Protein AF-A0A815US16-F1 (afdb_monomer_lite)

Sequence (327 aa):
MSNKVPNLSLSNGLAFYEVPDCLKILTELEERLISPRIPFMVIRSLGSCKQFGLKGNLVNVPMNVDTNVSVLPRSFSDTHTIQLKLMRQMKNKNAFMYETIRPKVVHTTVKYLVEQELYKDEGIVISHDWLKEYSNERENFIIDDEDKKFDENENISKDFDDQDKWNECDDKLVNPSTTETLLNDEIGDQNDIGIKFAPGENNRPTSILMDLKVDELTFPKIYCGKQRKIKANVKLTYAKIAKNDPVTCVRYFEHRLKCLWEILSAPCGPFQGYELEDKYVRVEFQVRGSPHIHALLWLKNAPKYDKDKPESIERCTEFIDKLISVN

Structure (mmCIF, N/CA/C/O backbone):
data_AF-A0A815US16-F1
#
_entry.id   AF-A0A815US16-F1
#
loop_
_atom_site.group_PDB
_atom_site.id
_atom_site.type_symbol
_atom_site.label_atom_id
_atom_site.label_alt_id
_atom_site.label_comp_id
_atom_site.label_asym_id
_atom_site.label_entity_id
_atom_site.label_seq_id
_atom_site.pdbx_PDB_ins_code
_atom_site.Cartn_x
_atom_site.Cartn_y
_atom_site.Cartn_z
_atom_site.occupancy
_atom_site.B_iso_or_equiv
_atom_site.auth_seq_id
_atom_site.auth_comp_id
_atom_site.auth_asym_id
_atom_site.auth_atom_id
_atom_site.pdbx_PDB_model_num
ATOM 1 N N . MET A 1 1 ? 7.191 -34.644 27.577 1.00 42.47 1 MET A N 1
ATOM 2 C CA . MET A 1 1 ? 7.532 -33.543 26.647 1.00 42.47 1 MET A CA 1
ATOM 3 C C . MET A 1 1 ? 7.115 -32.241 27.310 1.00 42.47 1 MET A C 1
ATOM 5 O O . MET A 1 1 ? 5.969 -32.153 27.726 1.00 42.47 1 MET A O 1
ATOM 9 N N . SER A 1 2 ? 8.016 -31.277 27.530 1.00 47.97 2 SER A N 1
ATOM 10 C CA . SER A 1 2 ? 7.616 -30.013 28.168 1.00 47.97 2 SER A CA 1
ATOM 11 C C . SER A 1 2 ? 6.645 -29.260 27.254 1.00 47.97 2 SER A C 1
ATOM 13 O O . SER A 1 2 ? 6.988 -29.060 26.090 1.00 47.97 2 SER A O 1
ATOM 15 N N . ASN A 1 3 ? 5.499 -28.811 27.778 1.00 64.00 3 ASN A N 1
ATOM 16 C CA . ASN A 1 3 ? 4.511 -27.933 27.126 1.00 64.00 3 ASN A CA 1
ATOM 17 C C . ASN A 1 3 ? 5.082 -26.528 26.814 1.00 64.00 3 ASN A C 1
ATOM 19 O O . ASN A 1 3 ? 4.535 -25.504 27.219 1.00 64.00 3 ASN A O 1
ATOM 23 N N . LYS A 1 4 ? 6.224 -26.449 26.125 1.00 76.06 4 LYS A N 1
ATOM 24 C CA . LYS A 1 4 ? 6.810 -25.184 25.682 1.00 76.06 4 LYS A CA 1
ATOM 25 C C . LYS A 1 4 ? 6.164 -24.787 24.364 1.00 76.06 4 LYS A C 1
ATOM 27 O O . LYS A 1 4 ? 6.487 -25.328 23.312 1.00 76.06 4 LYS A O 1
ATOM 32 N N . VAL A 1 5 ? 5.251 -23.827 24.448 1.00 78.50 5 VAL A N 1
ATOM 33 C CA . VAL A 1 5 ? 4.660 -23.170 23.283 1.00 78.50 5 VAL A CA 1
ATOM 34 C C . VAL A 1 5 ? 5.764 -22.402 22.537 1.00 78.50 5 VAL A C 1
ATOM 36 O O . VAL A 1 5 ? 6.474 -21.613 23.168 1.00 78.50 5 VAL A O 1
ATOM 39 N N . PRO A 1 6 ? 5.938 -22.600 21.217 1.00 81.25 6 PRO A N 1
ATOM 40 C CA . PRO A 1 6 ? 6.904 -21.841 20.431 1.00 81.25 6 PRO A CA 1
ATOM 41 C C . PRO A 1 6 ? 6.630 -20.336 20.490 1.00 81.25 6 PRO A C 1
ATOM 43 O O . PRO A 1 6 ? 5.478 -19.911 20.483 1.00 81.25 6 PRO A O 1
ATOM 46 N N . ASN A 1 7 ? 7.682 -19.514 20.465 1.00 77.38 7 ASN A N 1
ATOM 47 C CA . ASN A 1 7 ? 7.547 -18.052 20.530 1.00 77.38 7 ASN A CA 1
ATOM 48 C C . ASN A 1 7 ? 6.683 -17.470 19.394 1.00 77.38 7 ASN A C 1
ATOM 50 O O . ASN A 1 7 ? 5.968 -16.501 19.623 1.00 77.38 7 ASN A O 1
ATOM 54 N N . LEU A 1 8 ? 6.715 -18.082 18.205 1.00 76.75 8 LEU A N 1
ATOM 55 C CA . LEU A 1 8 ? 5.935 -17.675 17.026 1.00 76.75 8 LEU A CA 1
ATOM 56 C C . LEU A 1 8 ? 4.534 -18.313 16.957 1.00 76.75 8 LEU A C 1
ATOM 58 O O . LEU A 1 8 ? 3.893 -18.281 15.917 1.00 76.75 8 LEU A O 1
ATOM 62 N N . SER A 1 9 ? 4.044 -18.924 18.037 1.00 80.50 9 SER A N 1
ATOM 63 C CA . SER A 1 9 ? 2.702 -19.513 18.042 1.00 80.50 9 SER A CA 1
ATOM 64 C C . SER A 1 9 ? 1.608 -18.443 17.938 1.00 80.50 9 SER A C 1
ATOM 66 O O . SER A 1 9 ? 1.679 -17.416 18.618 1.00 80.50 9 SER A O 1
ATOM 68 N N . LEU A 1 10 ? 0.536 -18.724 17.185 1.00 81.62 10 LEU A N 1
ATOM 69 C CA . LEU A 1 10 ? -0.673 -17.884 17.115 1.00 81.62 10 LEU A CA 1
ATOM 70 C C . LEU A 1 10 ? -1.246 -17.587 18.511 1.00 81.62 10 LEU A C 1
ATOM 72 O O . LEU A 1 10 ? -1.665 -16.466 18.798 1.00 81.62 10 LEU A O 1
ATOM 76 N N . SER A 1 11 ? -1.149 -18.562 19.424 1.00 81.31 11 SER A N 1
ATOM 77 C CA . SER A 1 11 ? -1.577 -18.451 20.825 1.00 81.31 11 SER A CA 1
ATOM 78 C C . SER A 1 11 ? -0.810 -17.405 21.646 1.00 81.31 11 SER A C 1
ATOM 80 O O . SER A 1 11 ? -1.162 -17.167 22.804 1.00 81.31 11 SER A O 1
ATOM 82 N N . ASN A 1 12 ? 0.262 -16.818 21.107 1.00 83.81 12 ASN A N 1
ATOM 83 C CA . ASN A 1 12 ? 1.045 -15.764 21.758 1.00 83.81 12 ASN A CA 1
ATOM 84 C C . ASN A 1 12 ? 0.594 -14.347 21.376 1.00 83.81 12 ASN A C 1
ATOM 86 O O . ASN A 1 12 ? 1.315 -13.396 21.671 1.00 83.81 12 ASN A O 1
ATOM 90 N N . GLY A 1 13 ? -0.584 -14.207 20.759 1.00 79.38 13 GLY A N 1
ATOM 91 C CA . GLY A 1 13 ? -1.121 -12.913 20.330 1.00 79.38 13 GLY A CA 1
ATOM 92 C C . GLY A 1 13 ? -0.686 -12.508 18.923 1.00 79.38 13 GLY A C 1
ATOM 93 O O . GLY A 1 13 ? -0.656 -11.322 18.613 1.00 79.38 13 GLY A O 1
ATOM 94 N N . LEU A 1 14 ? -0.318 -13.493 18.093 1.00 81.56 14 LEU A N 1
ATOM 95 C CA . LEU A 1 14 ? 0.033 -13.309 16.680 1.00 81.56 14 LEU A CA 1
ATOM 96 C C . LEU A 1 14 ? -1.127 -13.644 15.729 1.00 81.56 14 LEU A C 1
ATOM 98 O O . LEU A 1 14 ? -0.974 -13.503 14.520 1.00 81.56 14 LEU A O 1
ATOM 102 N N . ALA A 1 15 ? -2.260 -14.113 16.258 1.00 84.25 15 ALA A N 1
ATOM 103 C CA . ALA A 1 15 ? -3.470 -14.335 15.475 1.00 84.25 15 ALA A CA 1
ATOM 104 C C . ALA A 1 15 ? -4.095 -13.001 15.041 1.00 84.25 15 ALA A C 1
ATOM 106 O O . ALA A 1 15 ? -4.151 -12.056 15.830 1.00 84.25 15 ALA A O 1
ATOM 107 N N . PHE A 1 16 ? -4.579 -12.949 13.800 1.00 85.62 16 PHE A N 1
ATOM 108 C CA . PHE A 1 16 ? -5.369 -11.823 13.309 1.00 85.62 16 PHE A CA 1
ATOM 109 C C . PHE A 1 16 ? -6.748 -11.792 13.968 1.00 85.62 16 PHE A C 1
ATOM 111 O O . PHE A 1 16 ? -7.275 -12.822 14.394 1.00 85.62 16 PHE A O 1
ATOM 118 N N . TYR A 1 17 ? -7.323 -10.596 14.043 1.00 87.50 17 TYR A N 1
ATOM 119 C CA . TYR A 1 17 ? -8.681 -10.401 14.530 1.00 87.50 17 TYR A CA 1
ATOM 120 C C . TYR A 1 17 ? -9.702 -10.780 13.455 1.00 87.50 17 TYR A C 1
ATOM 122 O O . TYR A 1 17 ? -9.413 -10.732 12.260 1.00 87.50 17 TYR A O 1
ATOM 130 N N . GLU A 1 18 ? -10.916 -11.124 13.880 1.00 88.25 18 GLU A N 1
ATOM 131 C CA . GLU A 1 18 ? -12.031 -11.257 12.948 1.00 88.25 18 GLU A CA 1
ATOM 132 C C . GLU A 1 18 ? -12.370 -9.892 12.354 1.00 88.25 18 GLU A C 1
ATOM 134 O O . GLU A 1 18 ? -12.620 -8.930 13.085 1.00 88.25 18 GLU A O 1
ATOM 139 N N . VAL A 1 19 ? -12.347 -9.824 11.023 1.00 88.88 19 VAL A N 1
ATOM 140 C CA . VAL A 1 19 ? -12.599 -8.593 10.277 1.00 88.88 19 VAL A CA 1
ATOM 141 C C . VAL A 1 19 ? -14.112 -8.356 10.197 1.00 88.88 19 VAL A C 1
ATOM 143 O O . VAL A 1 19 ? -14.823 -9.214 9.664 1.00 88.88 19 VAL A O 1
ATOM 146 N N . PRO A 1 20 ? -14.622 -7.217 10.696 1.00 90.81 20 PRO A N 1
ATOM 147 C CA . PRO A 1 20 ? -16.013 -6.811 10.521 1.00 90.81 20 PRO A CA 1
ATOM 148 C C . PRO A 1 20 ? -16.382 -6.625 9.047 1.00 90.81 20 PRO A C 1
ATOM 150 O O . PRO A 1 20 ? -15.557 -6.199 8.237 1.00 90.81 20 PRO A O 1
ATOM 153 N N . ASP A 1 21 ? -17.645 -6.856 8.699 1.00 88.62 21 ASP A N 1
ATOM 154 C CA . ASP A 1 21 ? -18.097 -6.761 7.304 1.00 88.62 21 ASP A CA 1
ATOM 155 C C . ASP A 1 21 ? -18.002 -5.338 6.733 1.00 88.62 21 ASP A C 1
ATOM 157 O O . ASP A 1 21 ? -17.722 -5.175 5.545 1.00 88.62 21 ASP A O 1
ATOM 161 N N . CYS A 1 22 ? -18.112 -4.306 7.582 1.00 87.19 22 CYS A N 1
ATOM 162 C CA . CYS A 1 22 ? -17.903 -2.913 7.172 1.00 87.19 22 CYS A CA 1
ATOM 163 C C . CYS A 1 22 ? -16.485 -2.650 6.642 1.00 87.19 22 CYS A C 1
ATOM 165 O O . CYS A 1 22 ? -16.319 -1.833 5.745 1.00 87.19 22 CYS A O 1
ATOM 167 N N . LEU A 1 23 ? -15.471 -3.372 7.133 1.00 89.12 23 LEU A N 1
ATOM 168 C CA . LEU A 1 23 ? -14.090 -3.251 6.659 1.00 89.12 23 LEU A CA 1
ATOM 169 C C . LEU A 1 23 ? -13.830 -4.099 5.404 1.00 89.12 23 LEU A C 1
ATOM 171 O O . LEU A 1 23 ? -13.012 -3.717 4.567 1.00 89.12 23 LEU A O 1
ATOM 175 N N . LYS A 1 24 ? -14.529 -5.230 5.239 1.00 88.31 24 LYS A N 1
ATOM 176 C CA . LYS A 1 24 ? -14.340 -6.140 4.093 1.00 88.31 24 LYS A CA 1
ATOM 177 C C . LYS A 1 24 ? -14.776 -5.529 2.762 1.00 88.31 24 LYS A C 1
ATOM 179 O O . LYS A 1 24 ? -14.146 -5.801 1.748 1.00 88.31 24 LYS A O 1
ATOM 184 N N . ILE A 1 25 ? -15.842 -4.728 2.772 1.00 89.81 25 ILE A N 1
ATOM 185 C CA . ILE A 1 25 ? -16.458 -4.162 1.560 1.00 89.81 25 ILE A CA 1
ATOM 186 C C . ILE A 1 25 ? -15.712 -2.943 0.993 1.00 89.81 25 ILE A C 1
ATOM 188 O O . ILE A 1 25 ? -16.027 -2.489 -0.108 1.00 89.81 25 ILE A O 1
ATOM 192 N N . LEU A 1 26 ? -14.757 -2.388 1.745 1.00 89.00 26 LEU A N 1
ATOM 193 C CA . LEU A 1 26 ? -14.046 -1.177 1.348 1.00 89.00 26 LEU A CA 1
ATOM 194 C C . LEU A 1 26 ? -13.181 -1.414 0.109 1.00 89.00 26 LEU A C 1
ATOM 196 O O . LEU A 1 26 ? -12.479 -2.426 0.018 1.00 89.00 26 LEU A O 1
ATOM 200 N N . THR A 1 27 ? -13.133 -0.431 -0.782 1.00 89.31 27 THR A N 1
ATOM 201 C CA . THR A 1 27 ? -12.159 -0.408 -1.880 1.00 89.31 27 THR A CA 1
ATOM 202 C C . THR A 1 27 ? -10.738 -0.102 -1.385 1.00 89.31 27 THR A C 1
ATOM 204 O O . THR A 1 27 ? -10.501 0.052 -0.178 1.00 89.31 27 THR A O 1
ATOM 207 N N . GLU A 1 28 ? -9.751 -0.080 -2.286 1.00 85.19 28 GLU A N 1
ATOM 208 C CA . GLU A 1 28 ? -8.376 0.300 -1.933 1.00 85.19 28 GLU A CA 1
ATOM 209 C C . GLU A 1 28 ? -8.295 1.776 -1.528 1.00 85.19 28 GLU A C 1
ATOM 211 O O . GLU A 1 28 ? -7.685 2.088 -0.501 1.00 85.19 28 GLU A O 1
ATOM 216 N N . LEU A 1 29 ? -8.943 2.681 -2.277 1.00 86.12 29 LEU A N 1
ATOM 217 C CA . LEU A 1 29 ? -8.933 4.105 -1.949 1.00 86.12 29 LEU A CA 1
ATOM 218 C C . LEU A 1 29 ? -9.745 4.406 -0.681 1.00 86.12 29 LEU A C 1
ATOM 220 O O . LEU A 1 29 ? -9.298 5.192 0.154 1.00 86.12 29 LEU A O 1
ATOM 224 N N . GLU A 1 30 ? -10.884 3.735 -0.480 1.00 89.56 30 GLU A N 1
ATOM 225 C CA . GLU A 1 30 ? -11.685 3.858 0.747 1.00 89.56 30 GLU A CA 1
ATOM 226 C C . GLU A 1 30 ? -10.891 3.411 1.991 1.00 89.56 30 GLU A C 1
ATOM 228 O O . GLU A 1 30 ? -10.882 4.108 3.006 1.00 89.56 30 GLU A O 1
ATOM 233 N N . GLU A 1 31 ? -10.156 2.293 1.909 1.00 90.38 31 GLU A N 1
ATOM 234 C CA . GLU A 1 31 ? -9.235 1.853 2.970 1.00 90.38 31 GLU A CA 1
ATOM 235 C C . GLU A 1 31 ? -8.117 2.880 3.205 1.00 90.38 31 GLU A C 1
ATOM 237 O O . GLU A 1 31 ? -7.727 3.147 4.345 1.00 90.38 31 GLU A O 1
ATOM 242 N N . ARG A 1 32 ? -7.608 3.494 2.135 1.00 87.62 32 ARG A N 1
ATOM 243 C CA . ARG A 1 32 ? -6.532 4.485 2.204 1.00 87.62 32 ARG A CA 1
ATOM 244 C C . ARG A 1 32 ? -6.951 5.761 2.936 1.00 87.62 32 ARG A C 1
ATOM 246 O O . ARG A 1 32 ? -6.139 6.304 3.683 1.00 87.62 32 ARG A O 1
ATOM 253 N N . LEU A 1 33 ? -8.193 6.211 2.758 1.00 86.31 33 LEU A N 1
ATOM 254 C CA . LEU A 1 33 ? -8.740 7.409 3.411 1.00 86.31 33 LEU A CA 1
ATOM 255 C C . LEU A 1 33 ? -8.855 7.258 4.929 1.00 86.31 33 LEU A C 1
ATOM 257 O O . LEU A 1 33 ? -8.668 8.227 5.661 1.00 86.31 33 LEU A O 1
ATOM 261 N N . ILE A 1 34 ? -9.134 6.047 5.405 1.00 89.25 34 ILE A N 1
ATOM 262 C CA . ILE A 1 34 ? -9.340 5.761 6.831 1.00 89.25 34 ILE A CA 1
ATOM 263 C C . ILE A 1 34 ? -8.070 5.281 7.545 1.00 89.25 34 ILE A C 1
ATOM 265 O O . ILE A 1 34 ? -8.107 5.011 8.747 1.00 89.25 34 ILE A O 1
ATOM 269 N N . SER A 1 35 ? -6.964 5.128 6.813 1.00 90.31 35 SER A N 1
ATOM 270 C CA . SER A 1 35 ? -5.686 4.631 7.329 1.00 90.31 35 SER A CA 1
ATOM 271 C C . SER A 1 35 ? -4.830 5.781 7.873 1.00 90.31 35 SER A C 1
ATOM 273 O O . SER A 1 35 ? -4.414 6.630 7.088 1.00 90.31 35 SER A O 1
ATOM 275 N N . PRO A 1 36 ? -4.472 5.809 9.171 1.00 88.56 36 PRO A N 1
ATOM 276 C CA . PRO A 1 36 ? -3.637 6.876 9.739 1.00 88.56 36 PRO A CA 1
ATOM 277 C C . PRO A 1 36 ? -2.185 6.910 9.240 1.00 88.56 36 PRO A C 1
ATOM 279 O O . PRO A 1 36 ? -1.459 7.864 9.527 1.00 88.56 36 PRO A O 1
ATOM 282 N N . ARG A 1 37 ? -1.714 5.866 8.547 1.00 87.88 37 ARG A N 1
ATOM 283 C CA . ARG A 1 37 ? -0.340 5.772 8.026 1.00 87.88 37 ARG A CA 1
ATOM 284 C C . ARG A 1 37 ? -0.328 5.420 6.537 1.00 87.88 37 ARG A C 1
ATOM 286 O O . ARG A 1 37 ? -1.044 4.513 6.099 1.00 87.88 37 ARG A O 1
ATOM 293 N N . ILE A 1 38 ? 0.489 6.127 5.747 1.00 84.06 38 ILE A N 1
ATOM 294 C CA . ILE A 1 38 ? 0.784 5.813 4.333 1.00 84.06 38 ILE A CA 1
ATOM 295 C C . ILE A 1 38 ? 2.161 5.201 4.210 1.00 84.06 38 ILE A C 1
ATOM 297 O O . ILE A 1 38 ? 3.134 5.933 4.406 1.00 84.06 38 ILE A O 1
ATOM 301 N N . PRO A 1 39 ? 2.280 3.930 3.793 1.00 78.31 39 PRO A N 1
ATOM 302 C CA . PRO A 1 39 ? 3.572 3.396 3.447 1.00 78.31 39 PRO A CA 1
ATOM 303 C C . PRO A 1 39 ? 3.977 4.070 2.147 1.00 78.31 39 PRO A C 1
ATOM 305 O O . PRO A 1 39 ? 3.284 4.004 1.133 1.00 78.31 39 PRO A O 1
ATOM 308 N N . PHE A 1 40 ? 5.088 4.781 2.213 1.00 73.81 40 PHE A N 1
ATOM 309 C CA . PHE A 1 40 ? 5.601 5.566 1.120 1.00 73.81 40 PHE A CA 1
ATOM 310 C C . PHE A 1 40 ? 6.983 5.068 0.733 1.00 73.81 40 PHE A C 1
ATOM 312 O O . PHE A 1 40 ? 7.896 4.931 1.554 1.00 73.81 40 PHE A O 1
ATOM 319 N N . MET A 1 41 ? 7.129 4.809 -0.559 1.00 68.62 41 MET A N 1
ATOM 320 C CA . MET A 1 41 ? 8.388 4.440 -1.171 1.00 68.62 41 MET A CA 1
ATOM 321 C C . MET A 1 41 ? 8.719 5.450 -2.258 1.00 68.62 41 MET A C 1
ATOM 323 O O . MET A 1 41 ? 7.934 5.662 -3.179 1.00 68.62 41 MET A O 1
ATOM 327 N N . VAL A 1 42 ? 9.894 6.066 -2.144 1.00 62.50 42 VAL A N 1
ATOM 328 C CA . VAL A 1 42 ? 10.441 6.918 -3.200 1.00 62.50 42 VAL A CA 1
ATOM 329 C C . VAL A 1 42 ? 11.544 6.164 -3.895 1.00 62.50 42 VAL A C 1
ATOM 331 O O . VAL A 1 42 ? 12.443 5.622 -3.252 1.00 62.50 42 VAL A O 1
ATOM 334 N N . ILE A 1 43 ? 11.497 6.200 -5.216 1.00 59.09 43 ILE A N 1
ATOM 335 C CA . ILE A 1 43 ? 12.578 5.725 -6.059 1.00 59.09 43 ILE A CA 1
ATOM 336 C C . ILE A 1 43 ? 13.141 6.944 -6.777 1.00 59.09 43 ILE A C 1
ATOM 338 O O . ILE A 1 43 ? 12.387 7.804 -7.228 1.00 59.09 43 ILE A O 1
ATOM 342 N N . ARG A 1 44 ? 14.468 7.081 -6.794 1.00 57.06 44 ARG A N 1
ATOM 343 C CA . ARG A 1 44 ? 15.144 8.220 -7.421 1.00 57.06 44 ARG A CA 1
ATOM 344 C C . ARG A 1 44 ? 16.161 7.710 -8.427 1.00 57.06 44 ARG A C 1
ATOM 346 O O . ARG A 1 44 ? 16.795 6.679 -8.206 1.00 57.06 44 ARG A O 1
ATOM 353 N N . SER A 1 45 ? 16.341 8.462 -9.507 1.00 54.78 45 SER A N 1
ATOM 354 C CA . SER A 1 45 ? 17.512 8.280 -10.359 1.00 54.78 45 SER A CA 1
ATOM 355 C C . SER A 1 45 ? 18.774 8.544 -9.532 1.00 54.78 45 SER A C 1
ATOM 357 O O . SER A 1 45 ? 18.817 9.499 -8.748 1.00 54.78 45 SER A O 1
ATOM 359 N N . LEU A 1 46 ? 19.793 7.695 -9.673 1.00 59.25 46 LEU A N 1
ATOM 360 C CA . LEU A 1 46 ? 21.077 7.875 -8.991 1.00 59.25 46 LEU A CA 1
ATOM 361 C C . LEU A 1 46 ? 21.982 8.931 -9.655 1.00 59.25 46 LEU A C 1
ATOM 363 O O . LEU A 1 46 ? 23.102 9.131 -9.193 1.00 59.25 46 LEU A O 1
ATOM 367 N N . GLY A 1 47 ? 21.502 9.655 -10.671 1.00 57.34 47 GLY A N 1
ATOM 368 C CA . GLY A 1 47 ? 22.239 10.720 -11.357 1.00 57.34 47 GLY A CA 1
ATOM 369 C C . GLY A 1 47 ? 22.106 10.619 -12.875 1.00 57.34 47 GLY A C 1
ATOM 370 O O . GLY A 1 47 ? 21.220 9.928 -13.378 1.00 57.34 47 GLY A O 1
ATOM 371 N N . SER A 1 48 ? 22.974 11.319 -13.611 1.00 49.88 48 SER A N 1
ATOM 372 C CA . SER A 1 48 ? 22.940 11.356 -15.077 1.00 49.88 48 SER A CA 1
ATOM 373 C C . SER A 1 48 ? 23.164 9.960 -15.676 1.00 49.88 48 SER A C 1
ATOM 375 O O . SER A 1 48 ? 24.284 9.457 -15.743 1.00 49.88 48 SER A O 1
ATOM 377 N N . CYS A 1 49 ? 22.057 9.355 -16.111 1.00 51.34 49 CYS A N 1
ATOM 378 C CA . CYS A 1 49 ? 21.953 8.174 -16.971 1.00 51.34 49 CYS A CA 1
ATOM 379 C C . CYS A 1 49 ? 22.407 6.806 -16.440 1.00 51.34 49 CYS A C 1
ATOM 381 O O . CYS A 1 49 ? 22.759 5.962 -17.262 1.00 51.34 49 CYS A O 1
ATOM 383 N N . LYS A 1 50 ? 22.376 6.505 -15.132 1.00 53.50 50 LYS A N 1
ATOM 384 C CA . LYS A 1 50 ? 22.680 5.129 -14.674 1.00 53.50 50 LYS A CA 1
ATOM 385 C C . LYS A 1 50 ? 21.795 4.680 -13.517 1.00 53.50 50 LYS A C 1
ATOM 387 O O . LYS A 1 50 ? 21.952 5.159 -12.403 1.00 53.50 50 LYS A O 1
ATOM 392 N N . GLN A 1 51 ? 20.893 3.752 -13.858 1.00 51.84 51 GLN A N 1
ATOM 393 C CA . GLN A 1 51 ? 20.004 2.930 -13.025 1.00 51.84 51 GLN A CA 1
ATOM 394 C C . GLN A 1 51 ? 19.192 3.659 -11.932 1.00 51.84 51 GLN A C 1
ATOM 396 O O . GLN A 1 51 ? 19.695 4.401 -11.090 1.00 51.84 51 GLN A O 1
ATOM 401 N N . PHE A 1 52 ? 17.888 3.380 -11.889 1.00 50.66 52 PHE A N 1
ATOM 402 C CA . PHE A 1 52 ? 17.064 3.774 -10.750 1.00 50.66 52 PHE A CA 1
ATOM 403 C C . PHE A 1 52 ? 17.507 3.001 -9.514 1.00 50.66 52 PHE A C 1
ATOM 405 O O . PHE A 1 52 ? 17.433 1.774 -9.469 1.00 50.66 52 PHE A O 1
ATOM 412 N N . GLY A 1 53 ? 17.963 3.731 -8.502 1.00 46.50 53 GLY A N 1
ATOM 413 C CA . GLY A 1 53 ? 18.295 3.169 -7.205 1.00 46.50 53 GLY A CA 1
ATOM 414 C C . GLY A 1 53 ? 17.158 3.395 -6.221 1.00 46.50 53 GLY A C 1
ATOM 415 O O . GLY A 1 53 ? 16.595 4.489 -6.123 1.00 46.50 53 GLY A O 1
ATOM 416 N N . LEU A 1 54 ? 16.864 2.387 -5.405 1.00 52.09 54 LEU A N 1
ATOM 417 C CA . LEU A 1 54 ? 16.121 2.602 -4.166 1.00 52.09 54 LEU A CA 1
ATOM 418 C C . LEU A 1 54 ? 17.034 3.342 -3.178 1.00 52.09 54 LEU A C 1
ATOM 420 O O . LEU A 1 54 ? 17.755 2.723 -2.398 1.00 52.09 54 LEU A O 1
ATOM 424 N N . LYS A 1 55 ? 17.041 4.678 -3.231 1.00 43.78 55 LYS A N 1
ATOM 425 C CA . LYS A 1 55 ? 17.751 5.521 -2.261 1.00 43.78 55 LYS A CA 1
ATOM 426 C C . LYS A 1 55 ? 16.767 6.063 -1.231 1.00 43.78 55 LYS A C 1
ATOM 428 O O . LYS A 1 55 ? 16.068 7.042 -1.479 1.00 43.78 55 LYS A O 1
ATOM 433 N N . GLY A 1 56 ? 16.758 5.436 -0.061 1.00 48.28 56 GLY A N 1
ATOM 434 C CA 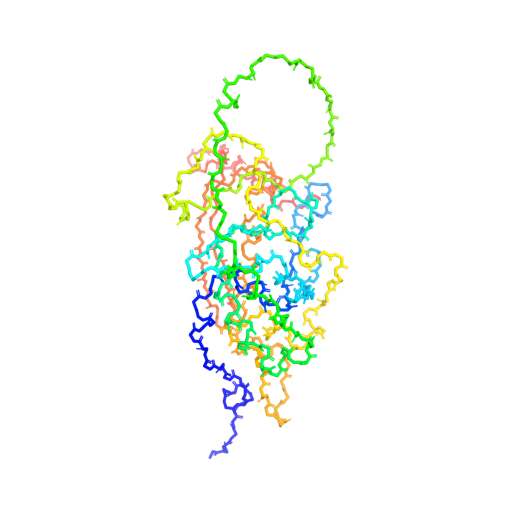. GLY A 1 56 ? 15.920 5.820 1.070 1.00 48.28 56 GLY A CA 1
ATOM 435 C C . GLY A 1 56 ? 15.308 4.604 1.753 1.00 48.28 56 GLY A C 1
ATOM 436 O O . GLY A 1 56 ? 15.172 3.537 1.157 1.00 48.28 56 GLY A O 1
ATOM 437 N N . ASN A 1 57 ? 14.947 4.763 3.022 1.00 57.25 57 ASN A N 1
ATOM 438 C CA . ASN A 1 57 ? 14.201 3.734 3.735 1.00 57.25 57 ASN A CA 1
ATOM 439 C C . ASN A 1 57 ? 12.751 3.714 3.232 1.00 57.25 57 ASN A C 1
ATOM 441 O O . ASN A 1 57 ? 12.223 4.742 2.810 1.00 57.25 57 ASN A O 1
ATOM 445 N N . LEU A 1 58 ? 12.093 2.554 3.311 1.00 66.56 58 LEU A N 1
ATOM 446 C CA . LEU A 1 58 ? 10.633 2.521 3.299 1.00 66.56 58 LEU A CA 1
ATOM 447 C C . LEU A 1 58 ? 10.170 3.317 4.527 1.00 66.56 58 LEU A C 1
ATOM 449 O O . LEU A 1 58 ? 10.608 3.042 5.649 1.00 66.56 58 LEU A O 1
ATOM 453 N N . VAL A 1 59 ? 9.362 4.342 4.292 1.00 72.62 59 VAL A N 1
ATOM 454 C CA . VAL A 1 59 ? 8.922 5.288 5.316 1.00 72.62 59 VAL A CA 1
ATOM 455 C C . VAL A 1 59 ? 7.409 5.298 5.384 1.00 72.62 59 VAL A C 1
ATOM 457 O O . VAL A 1 59 ? 6.739 5.004 4.403 1.00 72.62 59 VAL A O 1
ATOM 460 N N . ASN A 1 60 ? 6.865 5.646 6.537 1.00 78.25 60 ASN A N 1
ATOM 461 C CA . ASN A 1 60 ? 5.449 5.880 6.718 1.00 78.25 60 ASN A CA 1
ATOM 462 C C . ASN A 1 60 ? 5.179 7.370 6.894 1.00 78.25 60 ASN A C 1
ATOM 464 O O . ASN A 1 60 ? 5.851 8.049 7.669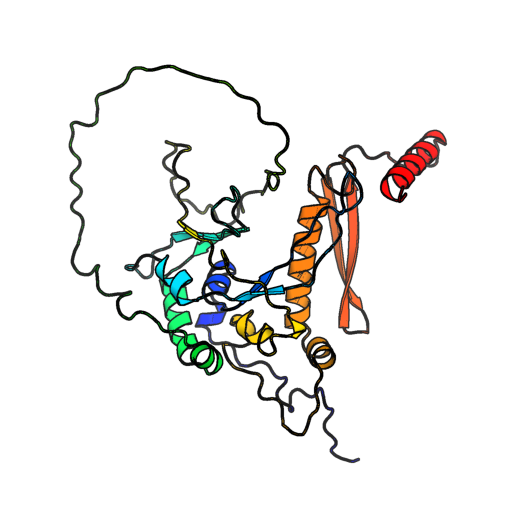 1.00 78.25 60 ASN A O 1
ATOM 468 N N . VAL A 1 61 ? 4.204 7.882 6.153 1.00 79.06 61 VAL A N 1
ATOM 469 C CA . VAL A 1 61 ? 3.739 9.262 6.274 1.00 79.06 61 VAL A CA 1
ATOM 470 C C . VAL A 1 61 ? 2.504 9.249 7.171 1.00 79.06 61 VAL A C 1
ATOM 472 O O . VAL A 1 61 ? 1.516 8.600 6.808 1.00 79.06 61 VAL A O 1
ATOM 475 N N . PRO A 1 62 ? 2.544 9.896 8.348 1.00 79.19 62 PRO A N 1
ATOM 476 C CA . PRO A 1 62 ? 1.356 10.034 9.173 1.00 79.19 62 PRO A CA 1
ATOM 477 C C . PRO A 1 62 ? 0.314 10.877 8.438 1.00 79.19 62 PRO A C 1
ATOM 479 O O . PRO A 1 62 ? 0.654 11.849 7.763 1.00 79.19 62 PRO A O 1
ATOM 482 N N . MET A 1 63 ? -0.948 10.483 8.549 1.00 80.06 63 MET A N 1
ATOM 483 C CA . MET A 1 63 ? -2.098 11.213 8.026 1.00 80.06 63 MET A CA 1
ATOM 484 C C . MET A 1 63 ? -3.008 11.599 9.178 1.00 80.06 63 MET A C 1
ATOM 486 O O . MET A 1 63 ? -3.209 10.812 10.103 1.00 80.06 63 MET A O 1
ATOM 490 N N . ASN A 1 64 ? -3.630 12.767 9.061 1.00 77.25 64 ASN A N 1
ATOM 491 C CA . ASN A 1 64 ? -4.771 13.099 9.892 1.00 77.25 64 ASN A CA 1
ATOM 492 C C . ASN A 1 64 ? -6.048 12.605 9.199 1.00 77.25 64 ASN A C 1
ATOM 494 O O . ASN A 1 64 ? -6.462 13.165 8.187 1.00 77.25 64 ASN A O 1
ATOM 498 N N . VAL A 1 65 ? -6.665 11.553 9.744 1.00 78.00 65 VAL A N 1
ATOM 499 C CA . VAL A 1 65 ? -7.897 10.974 9.184 1.00 78.00 65 VAL A CA 1
ATOM 500 C C . VAL A 1 65 ? -9.033 12.000 9.139 1.00 78.00 65 VAL A C 1
ATOM 502 O O . VAL A 1 65 ? -9.796 11.990 8.178 1.00 78.00 65 VAL A O 1
ATOM 505 N N . ASP A 1 66 ? -9.107 12.926 10.099 1.00 72.25 66 ASP A N 1
ATOM 506 C CA . ASP A 1 66 ? -10.132 13.979 10.119 1.00 72.25 66 ASP A CA 1
ATOM 507 C C . ASP A 1 66 ? -10.013 14.911 8.901 1.00 72.25 66 ASP A C 1
ATOM 509 O O . ASP A 1 66 ? -11.003 15.201 8.233 1.00 72.25 66 ASP A O 1
ATOM 513 N N . THR A 1 67 ? -8.786 15.276 8.513 1.00 68.75 67 THR A N 1
ATOM 514 C CA . THR A 1 67 ? -8.534 16.072 7.299 1.00 68.75 67 THR A CA 1
ATOM 515 C C . THR A 1 67 ? -8.903 15.319 6.019 1.00 68.75 67 THR A C 1
ATOM 517 O O . THR A 1 67 ? -9.329 15.934 5.050 1.00 68.75 67 THR A O 1
ATOM 520 N N . ASN A 1 68 ? -8.772 13.990 5.989 1.00 74.00 68 ASN A N 1
ATOM 521 C CA . ASN A 1 68 ? -9.174 13.189 4.824 1.00 74.00 68 ASN A CA 1
ATOM 522 C C . ASN A 1 68 ? -10.697 13.145 4.668 1.00 74.00 68 ASN A C 1
ATOM 524 O O . ASN A 1 68 ? -11.234 13.140 3.565 1.00 74.00 68 ASN A O 1
ATOM 528 N N . VAL A 1 69 ? -11.374 13.064 5.807 1.00 66.62 69 VAL A N 1
ATOM 529 C CA . VAL A 1 69 ? -12.823 12.951 5.950 1.00 66.62 69 VAL A CA 1
ATOM 530 C C . VAL A 1 69 ? -13.487 14.301 5.656 1.00 66.62 69 VAL A C 1
ATOM 532 O O . VAL A 1 69 ? -14.519 14.339 4.995 1.00 66.62 69 VAL A O 1
ATOM 535 N N . SER A 1 70 ? -12.876 15.428 6.027 1.00 65.25 70 SER A N 1
ATOM 536 C CA . SER A 1 70 ? -13.431 16.759 5.738 1.00 65.25 70 SER A CA 1
ATOM 537 C C . SER A 1 70 ? -13.493 17.117 4.247 1.00 65.25 70 SER A C 1
ATOM 539 O O . SER A 1 70 ? -14.254 18.004 3.870 1.00 65.25 70 SER A O 1
ATOM 541 N N . VAL A 1 71 ? -12.741 16.412 3.394 1.00 69.81 71 VAL A N 1
ATOM 542 C CA . VAL A 1 71 ? -12.789 16.555 1.928 1.00 69.81 71 VAL A CA 1
ATOM 543 C C . VAL A 1 71 ? -14.063 15.951 1.334 1.00 69.81 71 VAL A C 1
ATOM 545 O O . VAL A 1 71 ? -14.476 16.332 0.239 1.00 69.81 71 VAL A O 1
ATOM 548 N N . LEU A 1 72 ? -14.694 15.001 2.029 1.00 73.31 72 LEU A N 1
ATOM 549 C CA . LEU A 1 72 ? -15.918 14.382 1.534 1.00 73.31 72 LEU A CA 1
ATOM 550 C C . LEU A 1 72 ? -17.104 15.343 1.715 1.00 73.31 72 LEU A C 1
ATOM 552 O O . LEU A 1 72 ? -17.170 16.038 2.735 1.00 73.31 72 LEU A O 1
ATOM 556 N N . PRO A 1 73 ? -18.072 15.353 0.778 1.00 66.62 73 PRO A N 1
ATOM 557 C CA . PRO A 1 73 ? -19.298 16.125 0.934 1.00 66.62 73 PRO A CA 1
ATOM 558 C C . PRO A 1 73 ? -19.963 15.846 2.285 1.00 66.62 73 PRO A C 1
ATOM 560 O O . PRO A 1 73 ? -20.060 14.697 2.713 1.00 66.62 73 PRO A O 1
ATOM 563 N N . ARG A 1 74 ? -20.443 16.896 2.961 1.00 66.44 74 ARG A N 1
ATOM 564 C CA . ARG A 1 74 ? -21.124 16.777 4.267 1.00 66.44 74 ARG A CA 1
ATOM 565 C C . ARG A 1 74 ? -22.542 16.203 4.157 1.00 66.44 74 ARG A C 1
ATOM 567 O O . ARG A 1 74 ? -23.206 16.003 5.169 1.00 66.44 74 ARG A O 1
ATOM 574 N N . SER A 1 75 ? -23.018 15.969 2.938 1.00 66.12 75 SER A N 1
ATOM 575 C CA . SER A 1 75 ? -24.308 15.371 2.630 1.00 66.12 75 SER A CA 1
ATOM 576 C C . SER A 1 75 ? -24.138 14.296 1.561 1.00 66.12 75 SER A C 1
ATOM 578 O O . SER A 1 75 ? -23.536 14.520 0.516 1.00 66.12 75 SER A O 1
ATOM 580 N N . PHE A 1 76 ? -24.652 13.097 1.827 1.00 67.00 76 PHE A N 1
ATOM 581 C CA . PHE A 1 76 ? -24.641 11.996 0.866 1.00 67.00 76 PHE A CA 1
ATOM 582 C C . PHE A 1 76 ? -25.779 11.019 1.163 1.00 67.00 76 PHE A C 1
ATOM 584 O O . PHE A 1 76 ? -26.059 10.699 2.321 1.00 67.00 76 PHE A O 1
ATOM 591 N N . SER A 1 77 ? -26.438 10.539 0.108 1.00 65.88 77 SER A N 1
ATOM 592 C CA . SER A 1 77 ? -27.385 9.425 0.183 1.00 65.88 77 SER A CA 1
ATOM 593 C C . SER A 1 77 ? -26.646 8.085 0.128 1.00 65.88 77 SER A C 1
ATOM 595 O O . SER A 1 77 ? -25.469 8.020 -0.232 1.00 65.88 77 SER A O 1
ATOM 597 N N . ASP A 1 78 ? -27.337 6.989 0.449 1.00 65.12 78 ASP A N 1
ATOM 598 C CA . ASP A 1 78 ? -26.754 5.641 0.378 1.00 65.12 78 ASP A CA 1
ATOM 599 C C . ASP A 1 78 ? -26.343 5.238 -1.059 1.00 65.12 78 ASP A C 1
ATOM 601 O O . ASP A 1 78 ? -25.548 4.317 -1.231 1.00 65.12 78 ASP A O 1
ATOM 605 N N . THR A 1 79 ? -26.832 5.950 -2.083 1.00 69.56 79 THR A N 1
ATOM 606 C CA . THR A 1 79 ? -26.482 5.756 -3.502 1.00 69.56 79 THR A CA 1
ATOM 607 C C . THR A 1 79 ? -25.447 6.756 -4.021 1.00 69.56 79 THR A C 1
ATOM 609 O O . THR A 1 79 ? -25.065 6.679 -5.185 1.00 69.56 79 THR A O 1
ATOM 612 N N . HIS A 1 80 ? -25.013 7.719 -3.205 1.00 74.81 80 HIS A N 1
ATOM 613 C CA . HIS A 1 80 ? -24.110 8.773 -3.649 1.00 74.81 80 HIS A CA 1
ATOM 614 C C . HIS A 1 80 ? -22.669 8.259 -3.730 1.00 74.81 80 HIS A C 1
ATOM 616 O O . HIS A 1 80 ? -22.125 7.711 -2.766 1.00 74.81 80 HIS A O 1
ATOM 622 N N . THR A 1 81 ? -22.040 8.470 -4.880 1.00 81.44 81 THR A N 1
ATOM 623 C CA . THR A 1 81 ? -20.646 8.113 -5.147 1.00 81.44 81 THR A CA 1
ATOM 624 C C . THR A 1 81 ? -19.893 9.326 -5.654 1.00 81.44 81 THR A C 1
ATOM 626 O O . THR A 1 81 ? -20.447 10.105 -6.426 1.00 81.44 81 THR A O 1
ATOM 629 N N . ILE A 1 82 ? -18.627 9.461 -5.269 1.00 80.69 82 ILE A N 1
ATOM 630 C CA . ILE A 1 82 ? -17.787 10.583 -5.696 1.00 80.69 82 ILE A CA 1
ATOM 631 C C . ILE A 1 82 ? -16.488 10.083 -6.315 1.00 80.69 82 ILE A C 1
ATOM 633 O O . ILE A 1 82 ? -15.943 9.065 -5.891 1.00 80.69 82 ILE A O 1
ATOM 637 N N . GLN A 1 83 ? -15.966 10.823 -7.288 1.00 84.25 83 GLN A N 1
ATOM 638 C CA . GLN A 1 83 ? -14.647 10.568 -7.857 1.00 84.25 83 GLN A CA 1
ATOM 639 C C . GLN A 1 83 ? -13.581 11.268 -7.010 1.00 84.25 83 GLN A C 1
ATOM 641 O O . GLN A 1 83 ? -13.639 12.484 -6.811 1.00 84.25 83 GLN A O 1
ATOM 646 N N . LEU A 1 84 ? -12.596 10.513 -6.516 1.00 82.56 84 LEU A N 1
ATOM 647 C CA . LEU A 1 84 ? -11.498 11.050 -5.712 1.00 82.56 84 LEU A CA 1
ATOM 648 C C . LEU A 1 84 ? -10.141 10.801 -6.352 1.00 82.56 84 LEU A C 1
ATOM 650 O O . LEU A 1 84 ? -9.815 9.685 -6.759 1.00 82.56 84 LEU A O 1
ATOM 654 N N . LYS A 1 85 ? -9.313 11.848 -6.356 1.00 85.81 85 LYS A N 1
ATOM 655 C CA . LYS A 1 85 ? -7.919 11.827 -6.803 1.00 85.81 85 LYS A CA 1
ATOM 656 C C . LYS A 1 85 ? -7.002 11.998 -5.596 1.00 85.81 85 LYS A C 1
ATOM 658 O O . LYS A 1 85 ? -6.832 13.101 -5.076 1.00 85.81 85 LYS A O 1
ATOM 663 N N . LEU A 1 86 ? -6.388 10.901 -5.156 1.00 84.31 86 LEU A N 1
ATOM 664 C CA . LEU A 1 86 ? -5.362 10.940 -4.119 1.00 84.31 86 LEU A CA 1
ATOM 665 C C . LEU A 1 86 ? -4.048 11.411 -4.736 1.00 84.31 86 LEU A C 1
ATOM 667 O O . LEU A 1 86 ? -3.439 10.716 -5.551 1.00 84.31 86 LEU A O 1
ATOM 671 N N . MET A 1 87 ? -3.599 12.583 -4.314 1.00 84.19 87 MET A N 1
ATOM 672 C CA . MET A 1 87 ? -2.376 13.228 -4.771 1.00 84.19 87 MET A CA 1
ATOM 673 C C . MET A 1 87 ? -1.256 13.013 -3.746 1.00 84.19 87 MET A C 1
ATOM 675 O O . MET A 1 87 ? -1.492 12.960 -2.540 1.00 84.19 87 MET A O 1
ATOM 679 N N . ARG A 1 88 ? -0.005 12.907 -4.210 1.00 78.38 88 ARG A N 1
ATOM 680 C CA . ARG A 1 88 ? 1.170 12.924 -3.311 1.00 78.38 88 ARG A CA 1
ATOM 681 C C . ARG A 1 88 ? 1.465 14.335 -2.803 1.00 78.38 88 ARG A C 1
ATOM 683 O O . ARG A 1 88 ? 1.815 14.514 -1.643 1.00 78.38 88 ARG A O 1
ATOM 690 N N . GLN A 1 89 ? 1.353 15.306 -3.700 1.00 79.81 89 GLN A N 1
ATOM 691 C CA . GLN A 1 89 ? 1.432 16.745 -3.458 1.00 79.81 89 GLN A CA 1
ATOM 692 C C . GLN A 1 89 ? 0.430 17.401 -4.404 1.00 79.81 89 GLN A C 1
ATOM 694 O O . GLN A 1 89 ? 0.228 16.891 -5.510 1.00 79.81 89 GLN A O 1
ATOM 699 N N . MET A 1 90 ? -0.169 18.524 -4.015 1.00 81.69 90 MET A N 1
ATOM 700 C CA . MET A 1 90 ? -1.195 19.178 -4.843 1.00 81.69 90 MET A CA 1
ATOM 701 C C . MET A 1 90 ? -0.641 19.705 -6.173 1.00 81.69 90 MET A C 1
ATOM 703 O O . MET A 1 90 ? -1.374 19.827 -7.149 1.00 81.69 90 MET A O 1
ATOM 707 N N . LYS A 1 91 ? 0.671 19.959 -6.235 1.00 82.44 91 LYS A N 1
ATOM 708 C CA . LYS A 1 91 ? 1.373 20.400 -7.449 1.00 82.44 91 LYS A CA 1
ATOM 709 C C . LYS A 1 91 ? 1.566 19.305 -8.506 1.00 82.44 91 LYS A C 1
ATOM 711 O O . LYS A 1 91 ? 1.956 19.619 -9.629 1.00 82.44 91 LYS A O 1
ATOM 716 N N . ASN A 1 92 ? 1.395 18.028 -8.150 1.00 77.31 92 ASN A N 1
ATOM 717 C CA . ASN A 1 92 ? 1.551 16.938 -9.110 1.00 77.31 92 ASN A CA 1
ATOM 718 C C . ASN A 1 92 ? 0.388 16.976 -10.109 1.00 77.31 92 ASN A C 1
ATOM 720 O O . ASN A 1 92 ? -0.759 17.171 -9.719 1.00 77.31 92 ASN A O 1
ATOM 724 N N . LYS A 1 93 ? 0.679 16.757 -11.395 1.00 74.75 93 LYS A N 1
ATOM 725 C CA . LYS A 1 93 ? -0.364 16.659 -12.427 1.00 74.75 93 LYS A CA 1
ATOM 726 C C . LYS A 1 93 ? -1.155 15.357 -12.288 1.00 74.75 93 LYS A C 1
ATOM 728 O O . LYS A 1 93 ? -2.381 15.370 -12.281 1.00 74.75 93 LYS A O 1
ATOM 733 N N . ASN A 1 94 ? -0.433 14.253 -12.099 1.00 75.81 94 ASN A N 1
ATOM 734 C CA . ASN A 1 94 ? -0.997 12.912 -12.060 1.00 75.81 94 ASN A CA 1
ATOM 735 C C . ASN A 1 94 ? -1.372 12.484 -10.637 1.00 75.81 94 ASN A C 1
ATOM 737 O O . ASN A 1 94 ? -0.637 12.714 -9.672 1.00 75.81 94 ASN A O 1
ATOM 741 N N . ALA A 1 95 ? -2.527 11.826 -10.521 1.00 81.44 95 ALA A N 1
ATOM 742 C CA . ALA A 1 95 ? -2.975 11.234 -9.271 1.00 81.44 95 ALA A CA 1
ATOM 743 C C . ALA A 1 95 ? -2.196 9.947 -8.964 1.00 81.44 95 ALA A C 1
ATOM 745 O O . ALA A 1 95 ? -1.894 9.126 -9.841 1.00 81.44 95 ALA A O 1
ATOM 746 N N . PHE A 1 96 ? -1.897 9.747 -7.683 1.00 77.94 96 PHE A N 1
ATOM 747 C CA . PHE A 1 96 ? -1.324 8.496 -7.203 1.00 77.94 96 PHE A CA 1
ATOM 748 C C . PHE A 1 96 ? -2.357 7.370 -7.292 1.00 77.94 96 PHE A C 1
ATOM 750 O O . PHE A 1 96 ? -2.058 6.317 -7.852 1.00 77.94 96 PHE A O 1
ATOM 757 N N . MET A 1 97 ? -3.574 7.630 -6.811 1.00 79.50 97 MET A N 1
ATOM 758 C CA . MET A 1 97 ? -4.734 6.749 -6.951 1.00 79.50 97 MET A CA 1
ATOM 759 C C . MET A 1 97 ? -5.939 7.565 -7.411 1.00 79.50 97 MET A C 1
ATOM 761 O O . MET A 1 97 ? -6.112 8.711 -6.992 1.00 79.50 97 MET A O 1
ATOM 765 N N . TYR A 1 98 ? -6.760 6.961 -8.262 1.00 84.44 98 TYR A N 1
ATOM 766 C CA . TYR A 1 98 ? -8.001 7.540 -8.752 1.00 84.44 98 TYR A CA 1
ATOM 767 C C . TYR A 1 98 ? -9.078 6.462 -8.745 1.00 84.44 98 TYR A C 1
ATOM 769 O O . TYR A 1 98 ? -8.923 5.441 -9.412 1.00 84.44 98 TYR A O 1
ATOM 777 N N . GLU A 1 99 ? -10.123 6.666 -7.949 1.00 83.31 99 GLU A N 1
ATOM 778 C CA . GLU A 1 99 ? -11.220 5.710 -7.801 1.00 83.31 99 GLU A CA 1
ATOM 779 C C . GLU A 1 99 ? -12.517 6.444 -7.435 1.00 83.31 99 GLU A C 1
ATOM 781 O O . GLU A 1 99 ? -12.496 7.526 -6.836 1.00 83.31 99 GLU A O 1
ATOM 786 N N . THR A 1 100 ? -13.649 5.835 -7.781 1.00 84.62 100 THR A N 1
ATOM 787 C CA . THR A 1 100 ? -14.969 6.239 -7.298 1.00 84.62 100 THR A CA 1
ATOM 788 C C . THR A 1 100 ? -15.211 5.626 -5.921 1.00 84.62 100 THR A C 1
ATOM 790 O O . THR A 1 100 ? -15.145 4.410 -5.762 1.00 84.62 100 THR A O 1
ATOM 793 N N . ILE A 1 101 ? -15.510 6.453 -4.923 1.00 85.38 101 ILE A N 1
ATOM 794 C CA . ILE A 1 101 ? -15.720 6.011 -3.540 1.00 85.38 101 ILE A CA 1
ATOM 795 C C . ILE A 1 101 ? -17.161 6.243 -3.078 1.00 85.38 101 ILE A C 1
ATOM 797 O O . ILE A 1 101 ? -17.875 7.095 -3.614 1.00 85.38 101 ILE A O 1
ATOM 801 N N . ARG A 1 102 ? -17.568 5.527 -2.026 1.00 87.12 102 ARG A N 1
ATOM 802 C CA . ARG A 1 102 ? -18.870 5.678 -1.361 1.00 87.12 102 ARG A CA 1
ATOM 803 C C . ARG A 1 102 ? -18.686 6.343 0.008 1.00 87.12 102 ARG A C 1
ATOM 805 O O . ARG A 1 102 ? -18.319 5.661 0.974 1.00 87.12 102 ARG A O 1
ATOM 812 N N . PRO A 1 103 ? -18.996 7.645 0.156 1.00 84.38 103 PRO A N 1
ATOM 813 C CA . PRO A 1 103 ? -18.816 8.365 1.420 1.00 84.38 103 PRO A CA 1
ATOM 814 C C . PRO A 1 103 ? -19.533 7.712 2.612 1.00 84.38 103 PRO A C 1
ATOM 816 O O . PRO A 1 103 ? -18.994 7.656 3.716 1.00 84.38 103 PRO A O 1
ATOM 819 N N . LYS A 1 104 ? -20.711 7.115 2.384 1.00 83.50 104 LYS A N 1
ATOM 820 C CA . LYS A 1 104 ? -21.482 6.411 3.420 1.00 83.50 104 LYS A CA 1
ATOM 821 C C . LYS A 1 104 ? -20.748 5.218 4.030 1.00 83.50 104 LYS A C 1
ATOM 823 O O . LYS A 1 104 ? -20.791 5.022 5.250 1.00 83.50 104 LYS A O 1
ATOM 828 N N . VAL A 1 105 ? -20.094 4.416 3.192 1.00 87.44 105 VAL A N 1
ATOM 829 C CA . VAL A 1 105 ? -19.354 3.223 3.621 1.00 87.44 105 VAL A CA 1
ATOM 830 C C . VAL A 1 105 ? -18.116 3.647 4.405 1.00 87.44 105 VAL A C 1
ATOM 832 O O . VAL A 1 105 ? -17.873 3.129 5.498 1.00 87.44 105 VAL A O 1
ATOM 835 N N . VAL A 1 106 ? -17.397 4.657 3.902 1.00 87.69 106 VAL A N 1
ATOM 836 C CA . VAL A 1 106 ? -16.259 5.272 4.596 1.00 87.69 106 VAL A CA 1
ATOM 837 C C . VAL A 1 106 ? -16.692 5.765 5.975 1.00 87.69 106 VAL A C 1
ATOM 839 O O . VAL A 1 106 ? -16.119 5.344 6.976 1.00 87.69 106 VAL A O 1
ATOM 842 N N . HIS A 1 107 ? -17.765 6.555 6.062 1.00 83.94 107 HIS A N 1
ATOM 843 C CA . HIS A 1 107 ? -18.261 7.081 7.334 1.00 83.94 107 HIS A CA 1
ATOM 844 C C . HIS A 1 107 ? -18.638 5.995 8.341 1.00 83.94 107 HIS A C 1
ATOM 846 O O . HIS A 1 107 ? -18.208 6.037 9.495 1.00 83.94 107 HIS A O 1
ATOM 852 N N . THR A 1 108 ? -19.410 4.999 7.905 1.00 86.88 108 THR A N 1
ATOM 853 C CA . THR A 1 108 ? -19.831 3.887 8.768 1.00 86.88 108 THR A CA 1
ATOM 854 C C . THR A 1 108 ? -18.620 3.140 9.329 1.00 86.88 108 THR A C 1
ATOM 856 O O . THR A 1 108 ? -18.609 2.739 10.493 1.00 86.88 108 THR A O 1
ATOM 859 N N . THR A 1 109 ? -17.570 3.003 8.521 1.00 88.88 109 THR A N 1
ATOM 860 C CA . THR A 1 109 ? -16.343 2.315 8.921 1.00 88.88 109 THR A CA 1
ATOM 861 C C . THR A 1 109 ? -15.477 3.162 9.852 1.00 88.88 109 THR A C 1
ATOM 863 O O . THR A 1 109 ? -14.985 2.647 10.854 1.00 88.88 109 THR A O 1
ATOM 866 N N . VAL A 1 110 ? -15.334 4.467 9.595 1.00 87.69 110 VAL A N 1
ATOM 867 C CA . VAL A 1 110 ? -14.623 5.384 10.507 1.00 87.69 110 VAL A CA 1
ATOM 868 C C . VAL A 1 110 ? -15.305 5.403 11.875 1.00 87.69 110 VAL A C 1
ATOM 870 O O . VAL A 1 110 ? -14.616 5.319 12.890 1.00 87.69 110 VAL A O 1
ATOM 873 N N . LYS A 1 111 ? -16.646 5.405 11.919 1.00 87.19 111 LYS A N 1
ATOM 874 C CA . LYS A 1 111 ? -17.422 5.309 13.167 1.00 87.19 111 LYS A CA 1
ATOM 875 C C . LYS A 1 111 ? -17.043 4.085 13.996 1.00 87.19 111 LYS A C 1
ATOM 877 O O . LYS A 1 111 ? -16.828 4.210 15.195 1.00 87.19 111 LYS A O 1
ATOM 882 N N . TYR A 1 112 ? -16.899 2.929 13.354 1.00 89.75 112 TYR A N 1
ATOM 883 C CA . TYR A 1 112 ? -16.422 1.718 14.021 1.00 89.75 112 TYR A CA 1
ATOM 884 C C . TYR A 1 112 ? -14.966 1.840 14.501 1.00 89.75 112 TYR A C 1
ATOM 886 O O . TYR A 1 112 ? -14.635 1.416 15.611 1.00 89.75 112 TYR A O 1
ATOM 894 N N . LEU A 1 113 ? -14.085 2.399 13.666 1.00 88.94 113 LEU A N 1
ATOM 895 C CA . LEU A 1 113 ? -12.650 2.470 13.944 1.00 88.94 113 LEU A CA 1
ATOM 896 C C . LEU A 1 113 ? -12.315 3.422 15.092 1.00 88.94 113 LEU A C 1
ATOM 898 O O . LEU A 1 113 ? -11.478 3.075 15.916 1.00 88.94 113 LEU A O 1
ATOM 902 N N . VAL A 1 114 ? -13.002 4.561 15.208 1.00 87.81 114 VAL A N 1
ATOM 903 C CA . VAL A 1 114 ? -12.793 5.541 16.293 1.00 87.81 114 VAL A CA 1
ATOM 904 C C . VAL A 1 114 ? -13.143 4.981 17.678 1.00 87.81 114 VAL A C 1
ATOM 906 O O . VAL A 1 114 ? -12.629 5.441 18.697 1.00 87.81 114 VAL A O 1
ATOM 909 N N . GLU A 1 115 ? -13.945 3.921 17.751 1.00 88.75 115 GLU A N 1
ATOM 910 C CA . GLU A 1 115 ? -14.204 3.216 19.008 1.00 88.75 115 GLU A CA 1
ATOM 911 C C . GLU A 1 115 ? -13.043 2.295 19.440 1.00 88.75 115 GLU A C 1
ATOM 913 O O . GLU A 1 115 ? -12.992 1.880 20.605 1.00 88.75 115 GLU A O 1
ATOM 918 N N . GLN A 1 116 ? -12.094 1.994 18.549 1.00 90.62 116 GLN A N 1
ATOM 919 C CA . GLN A 1 116 ? -10.999 1.048 18.791 1.00 90.62 116 GLN A CA 1
ATOM 920 C C . GLN A 1 116 ? -9.794 1.690 19.496 1.00 90.62 116 GLN A C 1
ATOM 922 O O . GLN A 1 116 ? -9.577 2.899 19.438 1.00 90.62 116 GLN A O 1
ATOM 927 N N . GLU A 1 117 ? -8.985 0.852 20.157 1.00 90.12 117 GLU A N 1
ATOM 928 C CA . GLU A 1 117 ? -7.839 1.265 20.987 1.00 90.12 117 GLU A CA 1
ATOM 929 C C . GLU A 1 117 ? -6.842 2.155 20.215 1.00 90.12 117 GLU A C 1
ATOM 931 O O . GLU A 1 117 ? -6.492 3.233 20.686 1.00 90.12 117 GLU A O 1
ATOM 936 N N . LEU A 1 118 ? -6.430 1.765 19.000 1.00 88.69 118 LEU A N 1
ATOM 937 C CA . LEU A 1 118 ? -5.385 2.493 18.265 1.00 88.69 118 LEU A CA 1
ATOM 938 C C . LEU A 1 118 ? -5.839 3.855 17.733 1.00 88.69 118 LEU A C 1
ATOM 940 O O . LEU A 1 118 ? -5.048 4.790 17.688 1.00 88.69 118 LEU A O 1
ATOM 944 N N . TYR A 1 119 ? -7.101 3.974 17.327 1.00 88.50 119 TYR A N 1
ATOM 945 C CA . TYR A 1 119 ? -7.635 5.228 16.791 1.00 88.50 119 TYR A CA 1
ATOM 946 C C . TYR A 1 119 ? -7.904 6.243 17.908 1.00 88.50 119 TYR A C 1
ATOM 948 O O . TYR A 1 119 ? -7.742 7.443 17.694 1.00 88.50 119 TYR A O 1
ATOM 956 N N . LYS A 1 120 ? -8.241 5.758 19.112 1.00 87.00 120 LYS A N 1
ATOM 957 C CA . LYS A 1 120 ? -8.306 6.574 20.332 1.00 87.00 120 LYS A CA 1
ATOM 958 C C . LYS A 1 120 ? -6.932 7.092 20.740 1.00 87.00 120 LYS A C 1
ATOM 960 O O . LYS A 1 120 ? -6.814 8.273 21.048 1.00 87.00 120 LYS A O 1
ATOM 965 N N . ASP A 1 121 ? -5.909 6.237 20.703 1.00 86.44 121 ASP A N 1
ATOM 966 C CA . ASP A 1 121 ? -4.525 6.622 21.011 1.00 86.44 121 ASP A CA 1
ATOM 967 C C . ASP A 1 121 ? -4.004 7.718 20.065 1.00 86.44 121 ASP A C 1
ATOM 969 O O . ASP A 1 121 ? -3.289 8.619 20.497 1.00 86.44 121 ASP A O 1
ATOM 973 N N . GLU A 1 122 ? -4.373 7.658 18.783 1.00 83.25 122 GLU A N 1
ATOM 974 C CA . GLU A 1 122 ? -4.025 8.678 17.781 1.00 83.25 122 GLU A CA 1
ATOM 975 C C . GLU A 1 122 ? -4.897 9.947 17.879 1.00 83.25 122 GLU A C 1
ATOM 977 O O . GLU A 1 122 ? -4.661 10.909 17.152 1.00 83.25 122 GLU A O 1
ATOM 982 N N . GLY A 1 123 ? -5.898 9.975 18.769 1.00 79.69 123 GLY A N 1
ATOM 983 C CA . GLY A 1 123 ? -6.766 11.135 18.987 1.00 79.69 123 GLY A CA 1
ATOM 984 C C . GLY A 1 123 ? -7.716 11.438 17.825 1.00 79.69 123 GLY A C 1
ATOM 985 O O . GLY A 1 123 ? -8.083 12.594 17.624 1.00 79.69 123 GLY A O 1
ATOM 986 N N . ILE A 1 124 ? -8.106 10.427 17.043 1.00 80.19 124 ILE A N 1
ATOM 987 C CA . ILE A 1 124 ? -8.972 10.614 15.874 1.00 80.19 124 ILE A CA 1
ATOM 988 C C . ILE A 1 124 ? -10.412 10.841 16.344 1.00 80.19 124 ILE A C 1
ATOM 990 O O . ILE A 1 124 ? -11.002 9.992 17.011 1.00 80.19 124 ILE A O 1
ATOM 994 N N . VAL A 1 125 ? -10.987 11.981 15.968 1.00 73.94 125 VAL A N 1
ATOM 995 C CA . VAL A 1 125 ? -12.370 12.361 16.281 1.00 73.94 125 VAL A CA 1
ATOM 996 C C . VAL A 1 125 ? -13.177 12.416 14.989 1.00 73.94 125 VAL A C 1
ATOM 998 O O . VAL A 1 125 ? -12.649 12.756 13.937 1.00 73.94 125 VAL A O 1
ATOM 1001 N N . ILE A 1 126 ? -14.462 12.069 15.067 1.00 69.69 126 ILE A N 1
ATOM 1002 C CA . ILE A 1 126 ? -15.407 12.245 13.960 1.00 69.69 126 ILE A CA 1
ATOM 1003 C C . ILE A 1 126 ? -16.226 13.495 14.236 1.00 69.69 126 ILE A C 1
ATOM 1005 O O . ILE A 1 126 ? -16.907 13.593 15.265 1.00 69.69 126 ILE A O 1
ATOM 1009 N N . SER A 1 127 ? -16.192 14.434 13.299 1.00 64.44 127 SER A N 1
ATOM 1010 C CA . SER A 1 127 ? -17.081 15.590 13.317 1.00 64.44 127 SER A CA 1
ATOM 1011 C C . SER A 1 127 ? -18.543 15.129 13.216 1.00 64.44 127 SER A C 1
ATOM 1013 O O . SER A 1 127 ? -18.934 14.452 12.268 1.00 64.44 127 SER A O 1
ATOM 1015 N N . HIS A 1 128 ? -19.368 15.475 14.210 1.00 54.94 128 HIS A N 1
ATOM 1016 C CA . HIS A 1 128 ? -20.776 15.047 14.298 1.00 54.94 128 HIS A CA 1
ATOM 1017 C C . HIS A 1 128 ? -21.709 15.789 13.316 1.00 54.94 128 HIS A C 1
ATOM 1019 O O . HIS A 1 128 ? -22.890 15.448 13.211 1.00 54.94 128 HIS A O 1
ATOM 1025 N N . ASP A 1 129 ? -21.187 16.781 12.592 1.00 55.97 129 ASP A N 1
ATOM 1026 C CA . ASP A 1 129 ? -21.940 17.642 11.669 1.00 55.97 129 ASP A CA 1
ATOM 1027 C C . ASP A 1 129 ? -22.050 17.070 10.247 1.00 55.97 129 ASP A C 1
ATOM 1029 O O . ASP A 1 129 ? -22.733 17.622 9.390 1.00 55.97 129 ASP A O 1
ATOM 1033 N N . TRP A 1 130 ? -21.448 15.906 10.008 1.00 57.50 130 TRP A N 1
ATOM 1034 C CA . TRP A 1 130 ? -21.322 15.248 8.703 1.00 57.50 130 TRP A CA 1
ATOM 1035 C C . TRP A 1 130 ? -22.630 14.701 8.097 1.00 57.50 130 TRP A C 1
ATOM 1037 O O . TRP A 1 130 ? -22.600 13.993 7.098 1.00 57.50 130 TRP A O 1
ATOM 1047 N N . LEU A 1 131 ? -23.777 14.956 8.730 1.00 50.62 131 LEU A N 1
ATOM 1048 C CA . LEU A 1 131 ? -25.082 14.410 8.338 1.00 50.62 131 LEU A CA 1
ATOM 1049 C C . LEU A 1 131 ? -26.217 15.445 8.376 1.00 50.62 131 LEU A C 1
ATOM 1051 O O . LEU A 1 131 ? -27.348 15.104 8.039 1.00 50.62 131 LEU A O 1
ATOM 1055 N N . LYS A 1 132 ? -25.963 16.677 8.840 1.00 50.06 132 LYS A N 1
ATOM 1056 C CA . LYS A 1 132 ? -27.037 17.570 9.311 1.00 50.06 132 LYS A CA 1
ATOM 1057 C C . LYS A 1 132 ? -27.533 18.632 8.326 1.00 50.06 132 LYS A C 1
ATOM 1059 O O . LYS A 1 132 ? -28.568 19.219 8.612 1.00 50.06 132 LYS A O 1
ATOM 1064 N N . GLU A 1 133 ? -26.894 18.868 7.182 1.00 47.19 133 GLU A N 1
ATOM 1065 C CA . GLU A 1 133 ? -27.214 20.067 6.377 1.00 47.19 133 GLU A CA 1
ATOM 1066 C C . GLU A 1 133 ? -28.089 19.858 5.123 1.00 47.19 133 GLU A C 1
ATOM 1068 O O . GLU A 1 133 ? -28.405 20.840 4.470 1.00 47.19 133 GLU A O 1
ATOM 1073 N N . TYR A 1 134 ? -28.572 18.650 4.795 1.00 46.00 134 TYR A N 1
ATOM 1074 C CA . TYR A 1 134 ? -29.339 18.433 3.542 1.00 46.00 134 TYR A CA 1
ATOM 1075 C C . TYR A 1 134 ? -30.796 17.992 3.700 1.00 46.00 134 TYR A C 1
ATOM 1077 O O . TYR A 1 134 ? -31.436 17.611 2.722 1.00 46.00 134 TYR A O 1
ATOM 1085 N N . SER A 1 135 ? -31.377 18.047 4.901 1.00 42.97 135 SER A N 1
ATOM 1086 C CA . SER A 1 135 ? -32.810 17.745 5.022 1.00 42.97 135 SER A CA 1
ATOM 1087 C C . SER A 1 135 ? -33.719 18.827 4.415 1.00 42.97 135 SER A C 1
ATOM 1089 O O . SER A 1 135 ? -34.918 18.579 4.330 1.00 42.97 135 SER A O 1
ATOM 1091 N N . ASN A 1 136 ? -33.193 19.989 3.984 1.00 37.22 136 ASN A N 1
ATOM 1092 C CA . ASN A 1 136 ? -34.016 21.165 3.658 1.00 37.22 136 ASN A CA 1
ATOM 1093 C C . ASN A 1 136 ? -33.812 21.839 2.286 1.00 37.22 136 ASN A C 1
ATOM 1095 O O . ASN A 1 136 ? -34.592 22.736 1.985 1.00 37.22 136 ASN A O 1
ATOM 1099 N N . GLU A 1 137 ? -32.883 21.425 1.422 1.00 38.53 137 GLU A N 1
ATOM 1100 C CA . GLU A 1 137 ? -32.743 22.050 0.093 1.00 38.53 137 GLU A CA 1
ATOM 1101 C C . GLU A 1 137 ? -33.008 21.032 -1.019 1.00 38.53 137 GLU A C 1
ATOM 1103 O O . GLU A 1 137 ? -32.133 20.316 -1.493 1.00 38.53 137 GLU A O 1
ATOM 1108 N N . ARG A 1 138 ? -34.279 20.948 -1.430 1.00 37.09 138 ARG A N 1
ATOM 1109 C CA . ARG A 1 138 ? -34.605 20.529 -2.795 1.00 37.09 138 ARG A CA 1
ATOM 1110 C C . ARG A 1 138 ? -34.282 21.727 -3.681 1.00 37.09 138 ARG A C 1
ATOM 1112 O O . ARG A 1 138 ? -35.037 22.696 -3.665 1.00 37.09 138 ARG A O 1
ATOM 1119 N N . GLU A 1 139 ? -33.165 21.691 -4.397 1.00 35.75 139 GLU A N 1
ATOM 1120 C CA . GLU A 1 139 ? -32.864 22.710 -5.403 1.00 35.75 139 GLU A CA 1
ATOM 1121 C C . GLU A 1 139 ? -33.966 22.707 -6.477 1.00 35.75 139 GLU A C 1
ATOM 1123 O O . GLU A 1 139 ? -34.262 21.684 -7.101 1.00 35.75 139 GLU A O 1
ATOM 1128 N N . ASN A 1 140 ? -34.620 23.856 -6.652 1.00 32.47 140 ASN A N 1
ATOM 1129 C CA . ASN A 1 140 ? -35.513 24.104 -7.776 1.00 32.47 140 ASN A CA 1
ATOM 1130 C C . ASN A 1 140 ? -34.646 24.356 -9.014 1.00 32.47 140 ASN A C 1
ATOM 1132 O O . ASN A 1 140 ? -33.899 25.330 -9.046 1.00 32.47 140 ASN A O 1
ATOM 1136 N N . PHE A 1 141 ? -34.776 23.515 -10.040 1.00 31.47 141 PHE A N 1
ATOM 1137 C CA . PHE A 1 141 ? -34.243 23.799 -11.372 1.00 31.47 141 PHE A CA 1
ATOM 1138 C C . PHE A 1 141 ? -34.921 25.061 -11.927 1.00 31.47 141 PHE A C 1
ATOM 1140 O O . PHE A 1 141 ? -36.087 25.010 -12.322 1.00 31.47 141 PHE A O 1
ATOM 1147 N N . ILE A 1 142 ? -34.206 26.185 -11.960 1.00 40.66 142 ILE A N 1
ATOM 1148 C CA . ILE A 1 142 ? -34.547 27.319 -12.824 1.00 40.66 142 ILE A CA 1
ATOM 1149 C C . ILE A 1 142 ? -33.664 27.172 -14.058 1.00 40.66 142 ILE A C 1
ATOM 1151 O O . ILE A 1 142 ? -32.456 27.371 -13.990 1.00 40.66 142 ILE A O 1
ATOM 1155 N N . ILE A 1 143 ? -34.269 26.749 -15.164 1.00 37.34 143 ILE A N 1
ATOM 1156 C CA . ILE A 1 143 ? -33.669 26.862 -16.492 1.00 37.34 143 ILE A CA 1
ATOM 1157 C C . ILE A 1 143 ? -34.115 28.233 -16.997 1.00 37.34 143 ILE A C 1
ATOM 1159 O O . ILE A 1 143 ? -35.300 28.404 -17.285 1.00 37.34 143 ILE A O 1
ATOM 1163 N N . ASP A 1 144 ? -33.209 29.208 -17.038 1.00 36.22 144 ASP A N 1
ATOM 1164 C CA . ASP A 1 144 ? -33.471 30.471 -17.729 1.00 36.22 144 ASP A CA 1
ATOM 1165 C C . ASP A 1 144 ? -33.260 30.256 -19.236 1.00 36.22 144 ASP A C 1
ATOM 1167 O O . ASP A 1 144 ? -32.193 29.844 -19.689 1.00 36.22 144 ASP A O 1
ATOM 1171 N N . ASP A 1 145 ? -34.302 30.522 -20.025 1.00 41.06 145 ASP A N 1
ATOM 1172 C CA . ASP A 1 145 ? -34.358 30.313 -21.482 1.00 41.06 145 ASP A CA 1
ATOM 1173 C C . ASP A 1 145 ? -33.490 31.312 -22.295 1.00 41.06 145 ASP A C 1
ATOM 1175 O O . ASP A 1 145 ? -33.551 31.337 -23.530 1.00 41.06 145 ASP A O 1
ATOM 1179 N N . GLU A 1 146 ? -32.663 32.131 -21.635 1.00 41.16 146 GLU A N 1
ATOM 1180 C CA . GLU A 1 146 ? -31.858 33.189 -22.269 1.00 41.16 146 GLU A CA 1
ATOM 1181 C C . GLU A 1 146 ? -30.395 32.803 -22.571 1.00 41.16 146 GLU A C 1
ATOM 1183 O O . GLU A 1 146 ? -29.768 33.455 -23.405 1.00 41.16 146 GLU A O 1
ATOM 1188 N N . ASP A 1 147 ? -29.870 31.687 -22.050 1.00 40.22 147 ASP A N 1
ATOM 1189 C CA . ASP A 1 147 ? -28.467 31.260 -22.274 1.00 40.22 147 ASP A CA 1
ATOM 1190 C C . ASP A 1 147 ? -28.181 30.703 -23.690 1.00 40.22 147 ASP A C 1
ATOM 1192 O O . ASP A 1 147 ? -27.102 30.191 -23.989 1.00 40.22 147 ASP A O 1
ATOM 1196 N N . LYS A 1 148 ? -29.134 30.821 -24.623 1.00 39.56 148 LYS A N 1
ATOM 1197 C CA . LYS A 1 148 ? -29.014 30.323 -26.006 1.00 39.56 148 LYS A CA 1
ATOM 1198 C C . LYS A 1 148 ? -28.310 31.261 -26.987 1.00 39.56 148 LYS A C 1
ATOM 1200 O O . LYS A 1 148 ? -28.324 30.990 -28.189 1.00 39.56 148 LYS A O 1
ATOM 1205 N N . LYS A 1 149 ? -27.718 32.365 -26.537 1.00 37.22 149 LYS A N 1
ATOM 1206 C CA . LYS A 1 149 ? -27.027 33.301 -27.432 1.00 37.22 149 LYS A CA 1
ATOM 1207 C C . LYS A 1 149 ? -25.793 33.875 -26.755 1.00 37.22 149 LYS A C 1
ATOM 1209 O O . LYS A 1 149 ? -25.942 34.740 -25.913 1.00 37.22 149 LYS A O 1
ATOM 1214 N N . PHE A 1 150 ? -24.608 33.430 -27.161 1.00 28.97 150 PHE A N 1
ATOM 1215 C CA . PHE A 1 150 ? -23.541 34.291 -27.683 1.00 28.97 150 PHE A CA 1
ATOM 1216 C C . PHE A 1 150 ? -22.352 33.409 -28.083 1.00 28.97 150 PHE A C 1
ATOM 1218 O O . PHE A 1 150 ? -21.699 32.792 -27.248 1.00 28.97 150 PHE A O 1
ATOM 1225 N N . ASP A 1 151 ? -22.131 33.348 -29.390 1.00 36.28 151 ASP A N 1
ATOM 1226 C CA . ASP A 1 151 ? -20.907 32.877 -30.023 1.00 36.28 151 ASP A CA 1
ATOM 1227 C C . ASP A 1 151 ? -20.088 34.123 -30.420 1.00 36.28 151 ASP A C 1
ATOM 1229 O O . ASP A 1 151 ? -20.652 35.216 -30.531 1.00 36.28 151 ASP A O 1
ATOM 1233 N N . GLU A 1 152 ? -18.802 33.913 -30.705 1.00 30.53 152 GLU A N 1
ATOM 1234 C CA . GLU A 1 152 ? -17.839 34.816 -31.369 1.00 30.53 152 GLU A CA 1
ATOM 1235 C C . GLU A 1 152 ? -16.788 35.579 -30.522 1.00 30.53 152 GLU A C 1
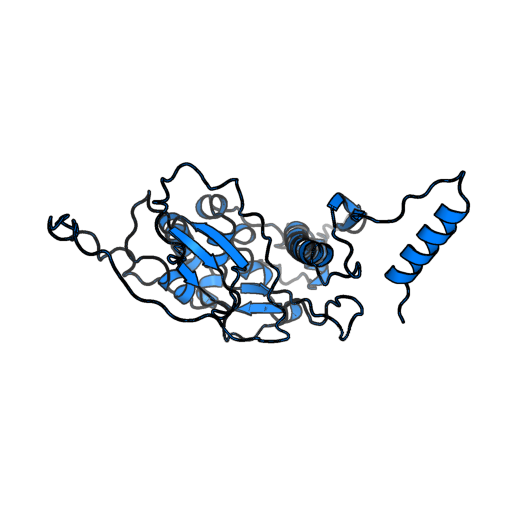ATOM 1237 O O . GLU A 1 152 ? -17.063 36.559 -29.834 1.00 30.53 152 GLU A O 1
ATOM 1242 N N . ASN A 1 153 ? -15.531 35.192 -30.808 1.00 27.62 153 ASN A N 1
ATOM 1243 C CA . ASN A 1 153 ? -14.258 35.931 -30.750 1.00 27.62 153 ASN A CA 1
ATOM 1244 C C . ASN A 1 153 ? -13.544 36.103 -29.393 1.00 27.62 153 ASN A C 1
ATOM 1246 O O . ASN A 1 153 ? -13.949 36.895 -28.556 1.00 27.62 153 ASN A O 1
ATOM 1250 N N . GLU A 1 154 ? -12.349 35.508 -29.252 1.00 28.61 154 GLU A N 1
ATOM 1251 C CA . GLU A 1 154 ? -11.081 36.212 -29.534 1.00 28.61 154 GLU A CA 1
ATOM 1252 C C . GLU A 1 154 ? -9.841 35.289 -29.465 1.00 28.61 154 GLU A C 1
ATOM 1254 O O . GLU A 1 154 ? -9.813 34.255 -28.804 1.00 28.61 154 GLU A O 1
ATOM 1259 N N . ASN A 1 155 ? -8.832 35.678 -30.249 1.00 28.41 155 ASN A N 1
ATOM 1260 C CA . ASN A 1 155 ? -7.546 35.027 -30.519 1.00 28.41 155 ASN A CA 1
ATOM 1261 C C . ASN A 1 155 ? -6.522 35.144 -29.358 1.00 28.41 155 ASN A C 1
ATOM 1263 O O . ASN A 1 155 ? -6.717 35.929 -28.438 1.00 28.41 155 ASN A O 1
ATOM 1267 N N . ILE A 1 156 ? -5.333 34.539 -29.585 1.00 28.17 156 ILE A N 1
ATOM 1268 C CA . ILE A 1 156 ? -3.988 34.844 -29.010 1.00 28.17 156 ILE A CA 1
ATOM 1269 C C . ILE A 1 156 ? -3.641 33.964 -27.784 1.00 28.17 156 ILE A C 1
ATOM 1271 O O . ILE A 1 156 ? -4.412 33.891 -26.844 1.00 28.17 156 ILE A O 1
ATOM 1275 N N . SER A 1 157 ? -2.519 33.240 -27.659 1.00 28.22 157 SER A N 1
ATOM 1276 C CA . SER A 1 157 ? -1.253 33.095 -28.402 1.00 28.22 157 SER A CA 1
ATOM 1277 C C . SER A 1 157 ? -0.590 31.766 -28.007 1.00 28.22 157 SER A C 1
ATOM 1279 O O . SER A 1 157 ? -0.593 31.400 -26.831 1.00 28.22 157 SER A O 1
ATOM 1281 N N . LYS A 1 158 ? 0.056 31.096 -28.968 1.00 37.69 158 LYS A N 1
ATOM 1282 C CA . LYS A 1 158 ? 1.143 30.144 -28.701 1.00 37.69 158 LYS A CA 1
ATOM 1283 C C . LYS A 1 158 ? 2.419 30.936 -28.426 1.00 37.69 158 LYS A C 1
ATOM 1285 O O . LYS A 1 158 ? 2.697 31.862 -29.178 1.00 37.69 158 LYS A O 1
ATOM 1290 N N . ASP A 1 159 ? 3.117 30.587 -27.350 1.00 27.56 159 ASP A N 1
ATOM 1291 C CA . ASP A 1 159 ? 4.571 30.364 -27.277 1.00 27.56 159 ASP A CA 1
ATOM 1292 C C . ASP A 1 159 ? 5.014 30.392 -25.807 1.00 27.56 159 ASP A C 1
ATOM 1294 O O . ASP A 1 159 ? 4.642 31.294 -25.062 1.00 27.56 159 ASP A O 1
ATOM 1298 N N . PHE A 1 160 ? 5.741 29.365 -25.363 1.00 26.81 160 PHE A N 1
ATOM 1299 C CA . PHE A 1 160 ? 7.145 29.468 -24.947 1.00 26.81 160 PHE A CA 1
ATOM 1300 C C . PHE A 1 160 ? 7.654 28.116 -24.422 1.00 26.81 160 PHE A C 1
ATOM 1302 O O . PHE A 1 160 ? 6.996 27.438 -23.633 1.00 26.81 160 PHE A O 1
ATOM 1309 N N . ASP A 1 161 ? 8.840 27.764 -24.921 1.00 33.41 161 ASP A N 1
ATOM 1310 C CA . ASP A 1 161 ? 9.759 26.731 -24.446 1.00 33.41 161 ASP A CA 1
ATOM 1311 C C . ASP A 1 161 ? 9.842 26.655 -22.918 1.00 33.41 161 ASP A C 1
ATOM 1313 O O . ASP A 1 161 ? 9.994 27.681 -22.256 1.00 33.41 161 ASP A O 1
ATOM 1317 N N . ASP A 1 162 ? 9.895 25.435 -22.374 1.00 30.53 162 ASP A N 1
ATOM 1318 C CA . ASP A 1 162 ? 10.606 25.217 -21.116 1.00 30.53 162 ASP A CA 1
ATOM 1319 C C . ASP A 1 162 ? 11.236 23.818 -21.072 1.00 30.53 162 ASP A C 1
ATOM 1321 O O . ASP A 1 162 ? 10.573 22.777 -21.132 1.00 30.53 162 ASP A O 1
ATOM 1325 N N . GLN A 1 163 ? 12.563 23.842 -21.009 1.00 33.00 163 GLN A N 1
ATOM 1326 C CA . GLN A 1 163 ? 13.482 22.717 -20.921 1.00 33.00 163 GLN A CA 1
ATOM 1327 C C . GLN A 1 163 ? 13.325 21.981 -19.575 1.00 33.00 163 GLN A C 1
ATOM 1329 O O . GLN A 1 163 ? 13.056 22.587 -18.541 1.00 33.00 163 GLN A O 1
ATOM 1334 N N . ASP A 1 164 ? 13.535 20.662 -19.592 1.00 39.31 164 ASP A N 1
ATOM 1335 C CA . ASP A 1 164 ? 13.806 19.807 -18.428 1.00 39.31 164 ASP A CA 1
ATOM 1336 C C . ASP A 1 164 ? 12.869 19.930 -17.206 1.00 39.31 164 ASP A C 1
ATOM 1338 O O . ASP A 1 164 ? 13.228 20.420 -16.133 1.00 39.31 164 ASP A O 1
ATOM 1342 N N . LYS A 1 165 ? 11.693 19.296 -17.297 1.00 29.98 165 LYS A N 1
ATOM 1343 C CA . LYS A 1 165 ? 10.979 18.773 -16.121 1.00 29.98 165 LYS A CA 1
ATOM 1344 C C . LYS A 1 165 ? 10.597 17.320 -16.351 1.00 29.98 165 LYS A C 1
ATOM 1346 O O . LYS A 1 165 ? 9.716 17.015 -17.147 1.00 29.98 165 LYS A O 1
ATOM 1351 N N . TRP A 1 166 ? 11.233 16.432 -15.591 1.00 35.00 166 TRP A N 1
ATOM 1352 C CA . TRP A 1 166 ? 10.713 15.100 -15.301 1.00 35.00 166 TRP A CA 1
ATOM 1353 C C . TRP A 1 166 ? 9.287 15.224 -14.743 1.00 35.00 166 TRP A C 1
ATOM 1355 O O . TRP A 1 166 ? 9.090 15.436 -13.546 1.00 35.00 166 TRP A O 1
ATOM 1365 N N . ASN A 1 167 ? 8.297 15.122 -15.623 1.00 30.92 167 ASN A N 1
ATOM 1366 C CA . ASN A 1 167 ? 6.920 14.834 -15.257 1.00 30.92 167 ASN A CA 1
ATOM 1367 C C . ASN A 1 167 ? 6.815 13.312 -15.110 1.00 30.92 167 ASN A C 1
ATOM 1369 O O . ASN A 1 167 ? 7.348 12.581 -15.943 1.00 30.92 167 ASN A O 1
ATOM 1373 N N . GLU A 1 168 ? 6.189 12.834 -14.029 1.00 35.16 168 GLU A N 1
ATOM 1374 C CA . GLU A 1 168 ? 5.785 11.426 -13.903 1.00 35.16 168 GLU A CA 1
ATOM 1375 C C . GLU A 1 168 ? 5.039 11.054 -15.190 1.00 35.16 168 GLU A C 1
ATOM 1377 O O . GLU A 1 168 ? 3.988 11.639 -15.448 1.00 35.16 168 GLU A O 1
ATOM 1382 N N . CYS A 1 169 ? 5.646 10.186 -16.009 1.00 36.84 169 CYS A N 1
ATOM 1383 C CA . CYS A 1 169 ? 5.248 9.957 -17.391 1.00 36.84 169 CYS A CA 1
ATOM 1384 C C . CYS A 1 169 ? 3.749 9.709 -17.538 1.00 36.84 169 CYS A C 1
ATOM 1386 O O . CYS A 1 169 ? 3.148 8.921 -16.801 1.00 36.84 169 CYS A O 1
ATOM 1388 N N . ASP A 1 170 ? 3.213 10.426 -18.520 1.00 41.62 170 ASP A N 1
ATOM 1389 C CA . ASP A 1 170 ? 1.961 10.158 -19.203 1.00 41.62 170 ASP A CA 1
ATOM 1390 C C . ASP A 1 170 ? 1.918 8.691 -19.661 1.00 41.62 170 ASP A C 1
ATOM 1392 O O . ASP A 1 170 ? 2.959 8.083 -19.908 1.00 41.62 170 ASP A O 1
ATOM 1396 N N . ASP A 1 171 ? 0.705 8.146 -19.732 1.00 36.38 171 ASP A N 1
ATOM 1397 C CA . ASP A 1 171 ? 0.343 6.743 -19.995 1.00 36.38 171 ASP A CA 1
ATOM 1398 C C . ASP A 1 171 ? 0.130 5.860 -18.757 1.00 36.38 171 ASP A C 1
ATOM 1400 O O . ASP A 1 171 ? 0.580 4.717 -18.659 1.00 36.38 171 ASP A O 1
ATOM 1404 N N . LYS A 1 172 ? -0.708 6.334 -17.826 1.00 37.84 172 LYS A N 1
ATOM 1405 C CA . LYS A 1 172 ? -1.588 5.390 -17.125 1.00 37.84 172 LYS A CA 1
ATOM 1406 C C . LYS A 1 172 ? -2.774 5.083 -18.035 1.00 37.84 172 LYS A C 1
ATOM 1408 O O . LYS A 1 172 ? -3.600 5.956 -18.283 1.00 37.84 172 LYS A O 1
ATOM 1413 N N . LEU A 1 173 ? -2.888 3.826 -18.465 1.00 34.84 173 LEU A N 1
ATOM 1414 C CA . LEU A 1 173 ? -4.162 3.254 -18.897 1.00 34.84 173 LEU A CA 1
ATOM 1415 C C . LEU A 1 173 ? -5.183 3.512 -17.783 1.00 34.84 173 LEU A C 1
ATOM 1417 O O . LEU A 1 173 ? -5.083 2.949 -16.689 1.00 34.84 173 LEU A O 1
ATOM 1421 N N . VAL A 1 174 ? -6.123 4.418 -18.052 1.00 37.66 174 VAL A N 1
ATOM 1422 C CA . VAL A 1 174 ? -7.327 4.629 -17.247 1.00 37.66 174 VAL A CA 1
ATOM 1423 C C . VAL A 1 174 ? -7.929 3.254 -17.008 1.00 37.66 174 VAL A C 1
ATOM 1425 O O . VAL A 1 174 ? -8.154 2.535 -17.974 1.00 37.66 174 VAL A O 1
ATOM 1428 N N . ASN A 1 175 ? -8.126 2.862 -15.746 1.00 38.28 175 ASN A N 1
ATOM 1429 C CA . ASN A 1 175 ? -8.743 1.586 -15.394 1.00 38.28 175 ASN A CA 1
ATOM 1430 C C . ASN A 1 175 ? -10.074 1.448 -16.165 1.00 38.28 175 ASN A C 1
ATOM 1432 O O . ASN A 1 175 ? -11.042 2.118 -15.798 1.00 38.28 175 ASN A O 1
ATOM 1436 N N . PRO A 1 176 ? -10.152 0.610 -17.218 1.00 36.91 176 PRO A N 1
ATOM 1437 C CA . PRO A 1 176 ? -11.350 0.531 -18.048 1.00 36.91 176 PRO A CA 1
ATOM 1438 C C . PRO A 1 176 ? -12.462 -0.260 -17.345 1.00 36.91 176 PRO A C 1
ATOM 1440 O O . PRO A 1 176 ? -13.559 -0.390 -17.872 1.00 36.91 176 PRO A O 1
ATOM 1443 N N . SER A 1 177 ? -12.194 -0.792 -16.145 1.00 34.91 177 SER A N 1
ATOM 1444 C CA . SER A 1 177 ? -13.139 -1.623 -15.404 1.00 34.91 177 SER A CA 1
ATOM 1445 C C . SER A 1 177 ? -14.176 -0.831 -14.600 1.00 34.91 177 SER A C 1
ATOM 1447 O O . SER A 1 177 ? -15.058 -1.453 -14.019 1.00 34.91 177 SER A O 1
ATOM 1449 N N . THR A 1 178 ? -14.078 0.501 -14.529 1.00 41.44 178 THR A N 1
ATOM 1450 C CA . THR A 1 178 ? -14.997 1.348 -13.733 1.00 41.44 178 THR A CA 1
ATOM 1451 C C . THR A 1 178 ? -15.677 2.465 -14.521 1.00 41.44 178 THR A C 1
ATOM 1453 O O . THR A 1 178 ? -16.431 3.241 -13.941 1.00 41.44 178 THR A O 1
ATOM 1456 N N . THR A 1 179 ? -15.476 2.550 -15.838 1.00 39.88 179 THR A N 1
ATOM 1457 C CA . THR A 1 179 ? -16.341 3.354 -16.716 1.00 39.88 179 THR A CA 1
ATOM 1458 C C . THR A 1 179 ? -17.637 2.588 -16.995 1.00 39.88 179 THR A C 1
ATOM 1460 O O . THR A 1 179 ? -17.914 2.200 -18.126 1.00 39.88 179 THR A O 1
ATOM 1463 N N . GLU A 1 180 ? -18.418 2.304 -15.952 1.00 40.03 180 GLU A N 1
ATOM 1464 C CA . GLU A 1 180 ? -19.794 1.839 -16.118 1.00 40.03 180 GLU A CA 1
ATOM 1465 C C . GLU A 1 180 ? -20.681 3.056 -16.419 1.00 40.03 180 GLU A C 1
ATOM 1467 O O . GLU A 1 180 ? -20.893 3.906 -15.560 1.00 40.03 180 GLU A O 1
ATOM 1472 N N . THR A 1 181 ? -21.154 3.144 -17.668 1.00 40.09 181 THR A N 1
ATOM 1473 C CA . THR A 1 181 ? -22.397 3.821 -18.102 1.00 40.09 181 THR A CA 1
ATOM 1474 C C . THR A 1 181 ? -22.816 5.072 -17.317 1.00 40.09 181 THR A C 1
ATOM 1476 O O . THR A 1 181 ? -23.903 5.122 -16.745 1.00 40.09 181 THR A O 1
ATOM 1479 N N . LEU A 1 182 ? -21.996 6.118 -17.346 1.00 37.38 182 LEU A N 1
ATOM 1480 C CA . LEU A 1 182 ? -22.473 7.481 -17.127 1.00 37.38 182 LEU A CA 1
ATOM 1481 C C . LEU A 1 182 ? -22.251 8.261 -18.418 1.00 37.38 182 LEU A C 1
ATOM 1483 O O . LEU A 1 182 ? -21.182 8.181 -19.023 1.00 37.38 182 LEU A O 1
ATOM 1487 N N . LEU A 1 183 ? -23.300 8.954 -18.862 1.00 39.00 183 LEU A N 1
ATOM 1488 C CA . LEU A 1 183 ? -23.220 9.932 -19.938 1.00 39.00 183 LEU A CA 1
ATOM 1489 C C . LEU A 1 183 ? -22.304 11.049 -19.439 1.00 39.00 183 LEU A C 1
ATOM 1491 O O . LEU A 1 183 ? -22.713 11.876 -18.628 1.00 39.00 183 LEU A O 1
ATOM 1495 N N . ASN A 1 184 ? -21.044 11.013 -19.857 1.00 40.47 184 ASN A N 1
ATOM 1496 C CA . ASN A 1 184 ? -20.182 12.173 -19.754 1.00 40.47 184 ASN A CA 1
ATOM 1497 C C . ASN A 1 184 ? -20.687 13.149 -20.814 1.00 40.47 184 ASN A C 1
ATOM 1499 O O . ASN A 1 184 ? -20.612 12.838 -22.000 1.00 40.47 184 ASN A O 1
ATOM 1503 N N . ASP A 1 185 ? -21.230 14.292 -20.402 1.00 39.44 185 ASP A N 1
ATOM 1504 C CA . ASP A 1 185 ? -21.473 15.389 -21.331 1.00 39.44 185 ASP A CA 1
ATOM 1505 C C . ASP A 1 185 ? -20.114 15.799 -21.916 1.00 39.44 185 ASP A C 1
ATOM 1507 O O . ASP A 1 185 ? -19.253 16.345 -21.225 1.00 39.44 185 ASP A O 1
ATOM 1511 N N . GLU A 1 186 ? -19.889 15.443 -23.183 1.00 39.81 186 GLU A N 1
ATOM 1512 C CA . GLU A 1 186 ? -18.651 15.653 -23.944 1.00 39.81 186 GLU A CA 1
ATOM 1513 C C . GLU A 1 186 ? -18.470 17.132 -24.331 1.00 39.81 186 GLU A C 1
ATOM 1515 O O . GLU A 1 186 ? -18.292 17.480 -25.497 1.00 39.81 186 GLU A O 1
ATOM 1520 N N . ILE A 1 187 ? -18.531 18.032 -23.349 1.00 34.81 187 ILE A N 1
ATOM 1521 C CA . ILE A 1 187 ? -18.222 19.451 -23.517 1.00 34.81 187 ILE A CA 1
ATOM 1522 C C . ILE A 1 187 ? -17.283 19.866 -22.384 1.00 34.81 187 ILE A C 1
ATOM 1524 O O . ILE A 1 187 ? -17.706 20.237 -21.292 1.00 34.81 187 ILE A O 1
ATOM 1528 N N . GLY A 1 188 ? -15.982 19.825 -22.673 1.00 36.66 188 GLY A N 1
ATOM 1529 C CA . GLY A 1 188 ? -14.973 20.575 -21.931 1.00 36.66 188 GLY A CA 1
ATOM 1530 C C . GLY A 1 188 ? -13.898 19.729 -21.257 1.00 36.66 188 GLY A C 1
ATOM 1531 O O . GLY A 1 188 ? -14.038 19.324 -20.104 1.00 36.66 188 GLY A O 1
ATOM 1532 N N . ASP A 1 189 ? -12.741 19.647 -21.914 1.00 41.81 189 ASP A N 1
ATOM 1533 C CA . ASP A 1 189 ? -11.413 19.343 -21.349 1.00 41.81 189 ASP A CA 1
ATOM 1534 C C . ASP A 1 189 ? -10.950 20.367 -20.269 1.00 41.81 189 ASP A C 1
ATOM 1536 O O . ASP A 1 189 ? -9.766 20.668 -20.124 1.00 41.81 189 ASP A O 1
ATOM 1540 N N . GLN A 1 190 ? -11.875 20.936 -19.487 1.00 41.41 190 GLN A N 1
ATOM 1541 C CA . GLN A 1 190 ? -11.600 21.877 -18.394 1.00 41.41 190 GLN A CA 1
ATOM 1542 C C . GLN A 1 190 ? -12.164 21.453 -17.034 1.00 41.41 190 GLN A C 1
ATOM 1544 O O . GLN A 1 190 ? -11.824 22.083 -16.035 1.00 41.41 190 GLN A O 1
ATOM 1549 N N . ASN A 1 191 ? -12.923 20.358 -16.940 1.00 41.97 191 ASN A N 1
ATOM 1550 C CA . ASN A 1 191 ? -13.325 19.826 -15.642 1.00 41.97 191 ASN A CA 1
ATOM 1551 C C . ASN A 1 191 ? -12.523 18.569 -15.296 1.00 41.97 191 ASN A C 1
ATOM 1553 O O . ASN A 1 191 ? -12.780 17.447 -15.723 1.00 41.97 191 ASN A O 1
ATOM 1557 N N . ASP A 1 192 ? -11.534 18.775 -14.442 1.00 50.75 192 ASP A N 1
ATOM 1558 C CA . ASP A 1 192 ? -10.863 17.755 -13.653 1.00 50.75 192 ASP A CA 1
ATOM 1559 C C . ASP A 1 192 ? -11.857 17.257 -12.567 1.00 50.75 192 ASP A C 1
ATOM 1561 O O . ASP A 1 192 ? -11.686 17.545 -11.389 1.00 50.75 192 ASP A O 1
ATOM 1565 N N . ILE A 1 193 ? -12.948 16.576 -12.969 1.00 60.09 193 ILE A N 1
ATOM 1566 C CA . ILE A 1 193 ? -14.204 16.340 -12.194 1.00 60.09 193 ILE A CA 1
ATOM 1567 C C . ILE A 1 193 ? -14.012 15.610 -10.837 1.00 60.09 193 ILE A C 1
ATOM 1569 O O . ILE A 1 193 ? -14.922 15.557 -10.011 1.00 60.09 193 ILE A O 1
ATOM 1573 N N . GLY A 1 194 ? -12.822 15.079 -10.542 1.00 66.50 194 GLY A N 1
ATOM 1574 C CA . GLY A 1 194 ? -12.534 14.399 -9.275 1.00 66.50 194 GLY A CA 1
ATOM 1575 C C . GLY A 1 194 ? -11.955 15.328 -8.206 1.00 66.50 194 GLY A C 1
ATOM 1576 O O . GLY A 1 194 ? -10.988 16.045 -8.466 1.00 66.50 194 GLY A O 1
ATOM 1577 N N . ILE A 1 195 ? -12.460 15.248 -6.969 1.00 79.00 195 ILE A N 1
ATOM 1578 C CA . ILE A 1 195 ? -11.912 16.024 -5.845 1.00 79.00 195 ILE A CA 1
ATOM 1579 C C . ILE A 1 195 ? -10.466 15.573 -5.596 1.00 79.00 195 ILE A C 1
ATOM 1581 O O . ILE A 1 195 ? -10.196 14.398 -5.323 1.00 79.00 195 ILE A O 1
ATOM 1585 N N . LYS A 1 196 ? -9.526 16.515 -5.706 1.00 82.75 196 LYS A N 1
ATOM 1586 C CA . LYS A 1 196 ? -8.099 16.286 -5.455 1.00 82.75 196 LYS A CA 1
ATOM 1587 C C . LYS A 1 196 ? -7.766 16.498 -3.991 1.00 82.75 196 LYS A C 1
ATOM 1589 O O . LYS A 1 196 ? -8.191 17.478 -3.385 1.00 82.75 196 LYS A O 1
ATOM 1594 N N . PHE A 1 197 ? -6.944 15.609 -3.447 1.00 83.06 197 PHE A N 1
ATOM 1595 C CA . PHE A 1 197 ? -6.569 15.665 -2.043 1.00 83.06 197 PHE A CA 1
ATOM 1596 C C . PHE A 1 197 ? -5.176 15.084 -1.778 1.00 83.06 197 PHE A C 1
ATOM 1598 O O . PHE A 1 197 ? -4.867 13.986 -2.241 1.00 83.06 197 PHE A O 1
ATOM 1605 N N . ALA A 1 198 ? -4.348 15.798 -1.005 1.00 84.75 198 ALA A N 1
ATOM 1606 C CA . ALA A 1 198 ? -2.986 15.402 -0.634 1.00 84.75 198 ALA A CA 1
ATOM 1607 C C . ALA A 1 198 ? -2.803 15.308 0.905 1.00 84.75 198 ALA A C 1
ATOM 1609 O O . ALA A 1 198 ? -2.243 16.206 1.530 1.00 84.75 198 ALA A O 1
ATOM 1610 N N . PRO A 1 199 ? -3.230 14.206 1.545 1.00 77.31 199 PRO A N 1
ATOM 1611 C CA . PRO A 1 199 ? -3.268 14.054 3.010 1.00 77.31 199 PRO A CA 1
ATOM 1612 C C . PRO A 1 199 ? -1.912 14.102 3.707 1.00 77.31 199 PRO A C 1
ATOM 1614 O O . PRO A 1 199 ? -1.798 14.483 4.869 1.00 77.31 199 PRO A O 1
ATOM 1617 N N . GLY A 1 200 ? -0.899 13.574 3.023 1.00 74.25 200 GLY A N 1
ATOM 1618 C CA . GLY A 1 200 ? 0.461 13.469 3.537 1.00 74.25 200 GLY A CA 1
ATOM 1619 C C . GLY A 1 200 ? 1.322 14.676 3.186 1.00 74.25 200 GLY A C 1
ATOM 1620 O O . GLY A 1 200 ? 2.517 14.665 3.477 1.00 74.25 200 GLY A O 1
ATOM 1621 N N . GLU A 1 201 ? 0.756 15.686 2.522 1.00 78.06 201 GLU A N 1
ATOM 1622 C CA . GLU A 1 201 ? 1.489 16.889 2.154 1.00 78.06 201 GLU A CA 1
ATOM 1623 C C . GLU A 1 201 ? 1.937 17.630 3.421 1.00 78.06 201 GLU A C 1
ATOM 1625 O O . GLU A 1 201 ? 1.209 17.716 4.405 1.00 78.06 201 GLU A O 1
ATOM 1630 N N . ASN A 1 202 ? 3.176 18.124 3.419 1.00 76.88 202 ASN A N 1
ATOM 1631 C CA . ASN A 1 202 ? 3.843 18.777 4.557 1.00 76.88 202 ASN A CA 1
ATOM 1632 C C . ASN A 1 202 ? 4.152 17.890 5.781 1.00 76.88 202 ASN A C 1
ATOM 1634 O O . ASN A 1 202 ? 4.881 18.333 6.672 1.00 76.88 202 ASN A O 1
ATOM 1638 N N . ASN A 1 203 ? 3.711 16.629 5.812 1.00 80.56 203 ASN A N 1
ATOM 1639 C CA . ASN A 1 203 ? 4.060 15.704 6.890 1.00 80.56 203 ASN A CA 1
ATOM 1640 C C . ASN A 1 203 ? 5.456 15.103 6.692 1.00 80.56 203 ASN A C 1
ATOM 1642 O O . ASN A 1 203 ? 5.889 14.790 5.580 1.00 80.56 203 ASN A O 1
ATOM 1646 N N . ARG A 1 204 ? 6.188 14.919 7.800 1.00 79.56 204 ARG A N 1
ATOM 1647 C CA . ARG A 1 204 ? 7.520 14.305 7.759 1.00 79.56 204 ARG A CA 1
ATOM 1648 C C . ARG A 1 204 ? 7.409 12.777 7.740 1.00 79.56 204 ARG A C 1
ATOM 1650 O O . ARG A 1 204 ? 6.752 12.211 8.613 1.00 79.56 204 ARG A O 1
ATOM 1657 N N . PRO A 1 205 ? 8.075 12.099 6.790 1.00 80.69 205 PRO A N 1
ATOM 1658 C CA . PRO A 1 205 ? 8.107 10.645 6.762 1.00 80.69 205 PRO A CA 1
ATOM 1659 C C . PRO A 1 205 ? 8.859 10.083 7.976 1.00 80.69 205 PRO A C 1
ATOM 1661 O O . PRO A 1 205 ? 9.947 10.547 8.319 1.00 80.69 205 PRO A O 1
ATOM 1664 N N . THR A 1 206 ? 8.298 9.042 8.584 1.00 80.62 206 THR A N 1
ATOM 1665 C CA . THR A 1 206 ? 8.869 8.311 9.722 1.00 80.62 206 THR A CA 1
ATOM 1666 C C . THR A 1 206 ? 9.371 6.943 9.263 1.00 80.62 206 THR A C 1
ATOM 1668 O O . THR A 1 206 ? 8.766 6.301 8.412 1.00 80.62 206 THR A O 1
ATOM 1671 N N . SER A 1 207 ? 10.499 6.468 9.791 1.00 78.44 207 SER A N 1
ATOM 1672 C CA . SER A 1 207 ? 10.987 5.117 9.473 1.00 78.44 207 SER A CA 1
ATOM 1673 C C . SER A 1 207 ? 10.028 4.047 10.004 1.00 78.44 207 SER A C 1
ATOM 1675 O O . SER A 1 207 ? 9.640 4.109 11.168 1.00 78.44 207 SER A O 1
ATOM 1677 N N . ILE A 1 208 ? 9.734 3.017 9.201 1.00 77.81 208 ILE A N 1
ATOM 1678 C CA . ILE A 1 208 ? 8.923 1.858 9.634 1.00 77.81 208 ILE A CA 1
ATOM 1679 C C . ILE A 1 208 ? 9.500 1.180 10.877 1.00 77.81 208 ILE A C 1
ATOM 1681 O O . ILE A 1 208 ? 8.763 0.691 11.716 1.00 77.81 208 ILE A O 1
ATOM 1685 N N . LEU A 1 209 ? 10.824 1.183 11.030 1.00 77.94 209 LEU A N 1
ATOM 1686 C CA . LEU A 1 209 ? 11.474 0.549 12.179 1.00 77.94 209 LEU A CA 1
ATOM 1687 C C . LEU A 1 209 ? 11.301 1.336 13.488 1.00 77.94 209 LEU A C 1
ATOM 1689 O O . LEU A 1 209 ? 11.559 0.783 14.554 1.00 77.94 209 LEU A O 1
ATOM 1693 N N . MET A 1 210 ? 10.922 2.615 13.407 1.00 79.25 210 MET A N 1
ATOM 1694 C CA . MET A 1 210 ? 10.712 3.482 14.572 1.00 79.25 210 MET A CA 1
ATOM 1695 C C . MET A 1 210 ? 9.248 3.502 15.023 1.00 79.25 210 MET A C 1
ATOM 1697 O O . MET A 1 210 ? 8.982 3.738 16.198 1.00 79.25 210 MET A O 1
ATOM 1701 N N . ASP A 1 211 ? 8.308 3.249 14.111 1.00 81.75 211 ASP A N 1
ATOM 1702 C CA . ASP A 1 211 ? 6.880 3.189 14.416 1.00 81.75 211 ASP A CA 1
ATOM 1703 C C . ASP A 1 211 ? 6.470 1.731 14.689 1.00 81.75 211 ASP A C 1
ATOM 1705 O O . ASP A 1 211 ? 6.365 0.902 13.790 1.00 81.75 211 ASP A O 1
ATOM 1709 N N . LEU A 1 212 ? 6.271 1.397 15.966 1.00 80.06 212 LEU A N 1
ATOM 1710 C CA . LEU A 1 212 ? 5.933 0.034 16.393 1.00 80.06 212 LEU A CA 1
ATOM 1711 C C . LEU A 1 212 ? 4.495 -0.379 16.055 1.00 80.06 212 LEU A C 1
ATOM 1713 O O . LEU A 1 212 ? 4.214 -1.574 16.068 1.00 80.06 212 LEU A O 1
ATOM 1717 N N . LYS A 1 213 ? 3.597 0.585 15.817 1.00 86.12 213 LYS A N 1
ATOM 1718 C CA . LYS A 1 213 ? 2.164 0.362 15.535 1.00 86.12 213 LYS A CA 1
ATOM 1719 C C . LYS A 1 213 ? 1.849 0.544 14.048 1.00 86.12 213 LYS A C 1
ATOM 1721 O O . LYS A 1 213 ? 0.694 0.675 13.645 1.00 86.12 213 LYS A O 1
ATOM 1726 N N . VAL A 1 214 ? 2.900 0.619 13.241 1.00 86.00 214 VAL A N 1
ATOM 1727 C CA . VAL A 1 214 ? 2.829 1.062 11.861 1.00 86.00 214 VAL A CA 1
ATOM 1728 C C . VAL A 1 214 ? 1.984 0.138 11.003 1.00 86.00 214 VAL A C 1
ATOM 1730 O O . VAL A 1 214 ? 1.126 0.607 10.269 1.00 86.00 214 VAL A O 1
ATOM 1733 N N . ASP A 1 215 ? 2.154 -1.173 11.148 1.00 87.38 215 ASP A N 1
ATOM 1734 C CA . ASP A 1 215 ? 1.440 -2.153 10.338 1.00 87.38 215 ASP A CA 1
ATOM 1735 C C . ASP A 1 215 ? -0.054 -2.170 10.696 1.00 87.38 215 ASP A C 1
ATOM 1737 O O . ASP A 1 215 ? -0.909 -2.243 9.810 1.00 87.38 215 ASP A O 1
ATOM 1741 N N . GLU A 1 216 ? -0.375 -2.015 11.984 1.00 88.94 216 GLU A N 1
ATOM 1742 C CA . GLU A 1 216 ? -1.742 -1.956 12.494 1.00 88.94 216 GLU A CA 1
ATOM 1743 C C . GLU A 1 216 ? -2.491 -0.683 12.073 1.00 88.94 216 GLU A C 1
ATOM 1745 O O . GLU A 1 216 ? -3.694 -0.741 11.811 1.00 88.94 216 GLU A O 1
ATOM 1750 N N . LEU A 1 217 ? -1.786 0.448 11.977 1.00 89.25 217 LEU A N 1
ATOM 1751 C CA . LEU A 1 217 ? -2.331 1.732 11.521 1.00 89.25 217 LEU A CA 1
ATOM 1752 C C . LEU A 1 217 ? -2.299 1.887 9.989 1.00 89.25 217 LEU A C 1
ATOM 1754 O O . LEU A 1 217 ? -3.028 2.705 9.429 1.00 89.25 217 LEU A O 1
ATOM 1758 N N . THR A 1 218 ? -1.462 1.127 9.285 1.00 88.94 218 THR A N 1
ATOM 1759 C CA . THR A 1 218 ? -1.403 1.144 7.819 1.00 88.94 218 THR A CA 1
ATOM 1760 C C . THR A 1 218 ? -2.483 0.270 7.184 1.00 88.94 218 THR A C 1
ATOM 1762 O O . THR A 1 218 ? -2.971 0.624 6.111 1.00 88.94 218 THR A O 1
ATOM 1765 N N . PHE A 1 219 ? -2.859 -0.853 7.810 1.00 89.56 219 PHE A N 1
ATOM 1766 C CA . PHE A 1 219 ? -3.788 -1.830 7.222 1.00 89.56 219 PHE A CA 1
ATOM 1767 C C . PHE A 1 219 ? -5.021 -2.101 8.105 1.00 89.56 219 PHE A C 1
ATOM 1769 O O . PHE A 1 219 ? -5.134 -3.177 8.713 1.00 89.56 219 PHE A O 1
ATOM 1776 N N . PRO A 1 220 ? -6.002 -1.178 8.147 1.00 89.75 220 PRO A N 1
ATOM 1777 C CA . PRO A 1 220 ? -7.224 -1.350 8.930 1.00 89.75 220 PRO A CA 1
ATOM 1778 C C . PRO A 1 220 ? -8.029 -2.598 8.546 1.00 89.75 220 PRO A C 1
ATOM 1780 O O . PRO A 1 220 ? -8.648 -3.196 9.421 1.00 89.75 220 PRO A O 1
ATOM 1783 N N . LYS A 1 221 ? -7.980 -3.061 7.286 1.00 90.00 221 LYS A N 1
ATOM 1784 C CA . LYS A 1 221 ? -8.656 -4.308 6.870 1.00 90.00 221 LYS A CA 1
ATOM 1785 C C . LYS A 1 221 ? -8.079 -5.577 7.495 1.00 90.00 221 LYS A C 1
ATOM 1787 O O . LYS A 1 221 ? -8.757 -6.596 7.513 1.00 90.00 221 LYS A O 1
ATOM 1792 N N . ILE A 1 222 ? -6.836 -5.537 7.971 1.00 88.06 222 ILE A N 1
ATOM 1793 C CA . ILE A 1 222 ? -6.169 -6.691 8.589 1.00 88.06 222 ILE A CA 1
ATOM 1794 C C . ILE A 1 222 ? -6.289 -6.607 10.111 1.00 88.06 222 ILE A C 1
ATOM 1796 O O . ILE A 1 222 ? -6.647 -7.580 10.771 1.00 88.06 222 ILE A O 1
ATOM 1800 N N . TYR A 1 223 ? -6.003 -5.432 10.675 1.00 89.25 223 TYR A N 1
ATOM 1801 C CA . TYR A 1 223 ? -5.877 -5.259 12.126 1.00 89.25 223 TYR A CA 1
ATOM 1802 C C . TYR A 1 223 ? -7.104 -4.647 12.791 1.00 89.25 223 TYR A C 1
ATOM 1804 O O . TYR A 1 223 ? -7.195 -4.654 14.016 1.00 89.25 223 TYR A O 1
ATOM 1812 N N . CYS A 1 224 ? -8.062 -4.138 12.014 1.00 89.00 224 CYS A N 1
ATOM 1813 C CA . CYS A 1 224 ? -9.317 -3.565 12.503 1.00 89.00 224 CYS A CA 1
ATOM 1814 C C . CYS A 1 224 ? -9.122 -2.447 13.542 1.00 89.00 224 CYS A C 1
ATOM 1816 O O . CYS A 1 224 ? -9.944 -2.301 14.441 1.00 89.00 224 CYS A O 1
ATOM 1818 N N . GLY A 1 225 ? -8.008 -1.705 13.480 1.00 85.94 225 GLY A N 1
ATOM 1819 C CA . GLY A 1 225 ? -7.669 -0.675 14.469 1.00 85.94 225 GLY A CA 1
ATOM 1820 C C . GLY A 1 225 ? -7.316 -1.210 15.864 1.00 85.94 225 GLY A C 1
ATOM 1821 O O . GLY A 1 225 ? -7.350 -0.458 16.839 1.00 85.94 225 GLY A O 1
ATOM 1822 N N . LYS A 1 226 ? -6.976 -2.499 15.983 1.00 89.00 226 LYS A N 1
ATOM 1823 C CA . LYS A 1 226 ? -6.597 -3.147 17.244 1.00 89.00 226 LYS A CA 1
ATOM 1824 C C . LYS A 1 226 ? -5.107 -3.459 17.272 1.00 89.00 226 LYS A C 1
ATOM 1826 O O . LYS A 1 226 ? -4.549 -3.992 16.316 1.00 89.00 226 LYS A O 1
ATOM 1831 N N . GLN A 1 227 ? -4.473 -3.197 18.412 1.00 86.56 227 GLN A N 1
ATOM 1832 C CA . GLN A 1 227 ? -3.071 -3.548 18.620 1.00 86.56 227 GLN A CA 1
ATOM 1833 C C . GLN A 1 227 ? -2.911 -5.060 18.814 1.00 86.56 227 GLN A C 1
ATOM 1835 O O . GLN A 1 227 ? -3.759 -5.708 19.433 1.00 86.56 227 GLN A O 1
ATOM 1840 N N . ARG A 1 228 ? -1.805 -5.648 18.344 1.00 84.44 228 ARG A N 1
ATOM 1841 C CA . ARG A 1 228 ? -1.465 -7.041 18.676 1.00 84.44 228 ARG A CA 1
ATOM 1842 C C . ARG A 1 228 ? -1.178 -7.181 20.171 1.00 84.44 228 ARG A C 1
ATOM 1844 O O . ARG A 1 228 ? -0.270 -6.545 20.706 1.00 84.44 228 ARG A O 1
ATOM 1851 N N . LYS A 1 229 ? -1.912 -8.065 20.848 1.00 83.94 229 LYS A N 1
ATOM 1852 C CA . LYS A 1 229 ? -1.744 -8.335 22.286 1.00 83.94 229 LYS A CA 1
ATOM 1853 C C . LYS A 1 229 ? -0.704 -9.433 22.506 1.00 83.94 229 LYS A C 1
ATOM 1855 O O . LYS A 1 229 ? -1.037 -10.569 22.839 1.00 83.94 229 LYS A O 1
ATOM 1860 N N . ILE A 1 230 ? 0.567 -9.093 22.284 1.00 82.25 230 ILE A N 1
ATOM 1861 C CA . ILE A 1 230 ? 1.692 -10.016 22.488 1.00 82.25 230 ILE A CA 1
ATOM 1862 C C . ILE A 1 230 ? 1.837 -10.321 23.984 1.00 82.25 230 ILE A C 1
ATOM 1864 O O . ILE A 1 230 ? 1.877 -9.419 24.819 1.00 82.25 230 ILE A O 1
ATOM 1868 N N . LYS A 1 231 ? 1.948 -11.606 24.339 1.00 80.44 231 LYS A N 1
ATOM 1869 C CA . LYS A 1 231 ? 2.166 -12.024 25.735 1.00 80.44 231 LYS A CA 1
ATOM 1870 C C . LYS A 1 231 ? 3.508 -11.498 26.263 1.00 80.44 231 LYS A C 1
ATOM 1872 O O . LYS A 1 231 ? 4.542 -11.740 25.647 1.00 80.44 231 LYS A O 1
ATOM 1877 N N . ALA A 1 232 ? 3.503 -10.887 27.453 1.00 71.12 232 ALA A N 1
ATOM 1878 C CA . ALA A 1 232 ? 4.675 -10.253 28.082 1.00 71.12 232 ALA A CA 1
ATOM 1879 C C . ALA A 1 232 ? 5.913 -11.167 28.206 1.00 71.12 232 ALA A C 1
ATOM 1881 O O . ALA A 1 232 ? 7.048 -10.699 28.174 1.00 71.12 232 ALA A O 1
ATOM 1882 N N . ASN A 1 233 ? 5.705 -12.484 28.287 1.00 74.62 233 ASN A N 1
ATOM 1883 C CA . ASN A 1 233 ? 6.780 -13.467 28.435 1.00 74.62 233 ASN A CA 1
ATOM 1884 C C . ASN A 1 233 ? 7.488 -13.811 27.107 1.00 74.62 233 ASN A C 1
ATOM 1886 O O . ASN A 1 233 ? 8.418 -14.617 27.101 1.00 74.62 233 ASN A O 1
ATOM 1890 N N . VAL A 1 234 ? 7.055 -13.241 25.975 1.00 77.12 234 VAL A N 1
ATOM 1891 C CA . VAL A 1 234 ? 7.579 -13.556 24.639 1.00 77.12 234 VAL A CA 1
ATOM 1892 C C . VAL A 1 234 ? 8.332 -12.354 24.070 1.00 77.12 234 VAL A C 1
ATOM 1894 O O . VAL A 1 234 ? 7.742 -11.374 23.626 1.00 77.12 234 VAL A O 1
ATOM 1897 N N . LYS A 1 235 ? 9.665 -12.450 24.014 1.00 76.88 235 LYS A N 1
ATOM 1898 C CA . LYS A 1 235 ? 10.507 -11.434 23.364 1.00 76.88 235 LYS A CA 1
ATOM 1899 C C . LYS A 1 235 ? 10.489 -11.616 21.842 1.00 76.88 235 LYS A C 1
ATOM 1901 O O . LYS A 1 235 ? 11.226 -12.444 21.288 1.00 76.88 235 LYS A O 1
ATOM 1906 N N . LEU A 1 236 ? 9.652 -10.834 21.165 1.00 76.88 236 LEU A N 1
ATOM 1907 C CA . LEU A 1 236 ? 9.581 -10.766 19.705 1.00 76.88 236 LEU A CA 1
ATOM 1908 C C . LEU A 1 236 ? 10.382 -9.573 19.177 1.00 76.88 236 LEU A C 1
ATOM 1910 O O . LEU A 1 236 ? 10.361 -8.487 19.743 1.00 76.88 236 LEU A O 1
ATOM 1914 N N . THR A 1 237 ? 11.116 -9.799 18.093 1.00 80.69 237 THR A N 1
ATOM 1915 C CA . THR A 1 237 ? 11.747 -8.740 17.296 1.00 80.69 237 THR A CA 1
ATOM 1916 C C . THR A 1 237 ? 10.898 -8.492 16.054 1.00 80.69 237 THR A C 1
ATOM 1918 O O . THR A 1 237 ? 10.198 -9.403 15.611 1.00 80.69 237 THR A O 1
ATOM 1921 N N . TYR A 1 238 ? 11.000 -7.313 15.436 1.00 77.50 238 TYR A N 1
ATOM 1922 C CA . TYR A 1 238 ? 10.254 -7.007 14.207 1.00 77.50 238 TYR A CA 1
ATOM 1923 C C . TYR A 1 238 ? 10.490 -8.052 13.099 1.00 77.50 238 TYR A C 1
ATOM 1925 O O . TYR A 1 238 ? 9.547 -8.564 12.510 1.00 77.50 238 TYR A O 1
ATOM 1933 N N . ALA A 1 239 ? 11.736 -8.506 12.913 1.00 77.44 239 ALA A N 1
ATOM 1934 C CA . ALA A 1 239 ? 12.065 -9.576 11.962 1.00 77.44 239 ALA A CA 1
ATOM 1935 C C . ALA A 1 239 ? 11.345 -10.912 12.249 1.00 77.44 239 ALA A C 1
ATOM 1937 O O . ALA A 1 239 ? 11.012 -11.657 11.329 1.00 77.44 239 ALA A O 1
ATOM 1938 N N . LYS A 1 240 ? 11.097 -11.232 13.526 1.00 79.00 240 LYS A N 1
ATOM 1939 C CA . LYS A 1 240 ? 10.327 -12.420 13.924 1.00 79.00 240 LYS A CA 1
ATOM 1940 C C . LYS A 1 240 ? 8.835 -12.248 13.642 1.00 79.00 240 LYS A C 1
ATOM 1942 O O . LYS A 1 240 ? 8.203 -13.221 13.247 1.00 79.00 240 LYS A O 1
ATOM 1947 N N . ILE A 1 241 ? 8.305 -11.038 13.831 1.00 79.31 241 ILE A N 1
ATOM 1948 C CA . ILE A 1 241 ? 6.916 -10.693 13.502 1.00 79.31 241 ILE A CA 1
ATOM 1949 C C . ILE A 1 241 ? 6.711 -10.811 11.991 1.00 79.31 241 ILE A C 1
ATOM 1951 O O . ILE A 1 241 ? 5.856 -11.578 11.570 1.00 79.31 241 ILE A O 1
ATOM 1955 N N . ALA A 1 242 ? 7.577 -10.184 11.188 1.00 78.38 242 ALA A N 1
ATOM 1956 C CA . ALA A 1 242 ? 7.535 -10.259 9.727 1.00 78.38 242 ALA A CA 1
ATOM 1957 C C . ALA A 1 242 ? 7.551 -11.710 9.212 1.00 78.38 242 ALA A C 1
ATOM 1959 O O . ALA A 1 242 ? 6.778 -12.074 8.334 1.00 78.38 242 ALA A O 1
ATOM 1960 N N . LYS A 1 243 ? 8.368 -12.589 9.811 1.00 76.81 243 LYS A N 1
ATOM 1961 C CA . LYS A 1 243 ? 8.402 -14.013 9.438 1.00 76.81 243 LYS A CA 1
ATOM 1962 C C . LYS A 1 243 ? 7.076 -14.745 9.690 1.00 76.81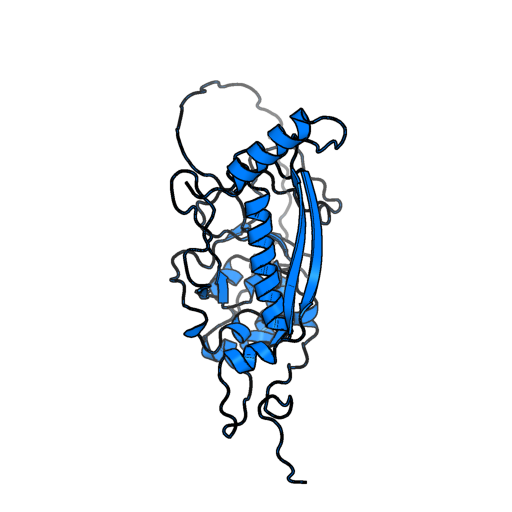 243 LYS A C 1
ATOM 1964 O O . LYS A 1 243 ? 6.772 -15.700 8.983 1.00 76.81 243 LYS A O 1
ATOM 1969 N N . ASN A 1 244 ? 6.329 -14.349 10.717 1.00 78.12 244 ASN A N 1
ATOM 1970 C CA . ASN A 1 244 ? 5.053 -14.973 11.070 1.00 78.12 244 ASN A CA 1
ATOM 1971 C C . ASN A 1 244 ? 3.847 -14.287 10.416 1.00 78.12 244 ASN A C 1
ATOM 1973 O O . ASN A 1 244 ? 2.732 -14.789 10.508 1.00 78.12 244 ASN A O 1
ATOM 1977 N N . ASP A 1 245 ? 4.073 -13.145 9.776 1.00 80.31 245 ASP A N 1
ATOM 1978 C CA . ASP A 1 245 ? 3.057 -12.310 9.160 1.00 80.31 245 ASP A CA 1
ATOM 1979 C C . ASP A 1 245 ? 3.272 -12.230 7.642 1.00 80.31 245 ASP A C 1
ATOM 1981 O O . ASP A 1 245 ? 3.747 -11.219 7.105 1.00 80.31 245 ASP A O 1
ATOM 1985 N N . PRO A 1 246 ? 2.962 -13.324 6.923 1.00 78.31 246 PRO A N 1
ATOM 1986 C CA . PRO A 1 246 ? 3.130 -13.357 5.480 1.00 78.31 246 PRO A CA 1
ATOM 1987 C C . PRO A 1 246 ? 2.179 -12.378 4.787 1.00 78.31 246 PRO A C 1
ATOM 1989 O O . PRO A 1 246 ? 2.531 -11.848 3.740 1.00 78.31 246 PRO A O 1
ATOM 1992 N N . VAL A 1 247 ? 1.007 -12.093 5.366 1.00 82.12 247 VAL A N 1
ATOM 1993 C CA . VAL A 1 247 ? -0.009 -11.226 4.752 1.00 82.12 247 VAL A CA 1
ATOM 1994 C C . VAL A 1 247 ? 0.501 -9.791 4.653 1.00 82.12 247 VAL A C 1
ATOM 1996 O O . VAL A 1 247 ? 0.502 -9.213 3.564 1.00 82.12 247 VAL A O 1
ATOM 1999 N N . THR A 1 248 ? 0.995 -9.223 5.756 1.00 80.94 248 THR A N 1
ATOM 2000 C CA . THR A 1 248 ? 1.553 -7.867 5.742 1.00 80.94 248 THR A CA 1
ATOM 2001 C C . THR A 1 248 ? 2.824 -7.803 4.892 1.00 80.94 248 THR A C 1
ATOM 2003 O O . THR A 1 248 ? 2.971 -6.874 4.096 1.00 80.94 248 THR A O 1
ATOM 2006 N N . CYS A 1 249 ? 3.702 -8.813 4.955 1.00 80.62 249 CYS A N 1
ATOM 2007 C CA . CYS A 1 249 ? 4.893 -8.859 4.098 1.00 80.62 249 CYS A CA 1
ATOM 2008 C C . CYS A 1 249 ? 4.550 -8.874 2.603 1.00 80.62 249 CYS A C 1
ATOM 2010 O O . CYS A 1 249 ? 5.176 -8.149 1.828 1.00 80.62 249 CYS A O 1
ATOM 2012 N N . VAL A 1 250 ? 3.554 -9.667 2.197 1.00 81.31 250 VAL A N 1
ATOM 2013 C CA . VAL A 1 250 ? 3.106 -9.753 0.801 1.00 81.31 250 VAL A CA 1
ATOM 2014 C C . VAL A 1 250 ? 2.529 -8.421 0.328 1.00 81.31 250 VAL A C 1
ATOM 2016 O O . VAL A 1 250 ? 2.847 -8.015 -0.783 1.00 81.31 250 VAL A O 1
ATOM 2019 N N . ARG A 1 251 ? 1.789 -7.679 1.163 1.00 81.38 251 ARG A N 1
ATOM 2020 C CA . ARG A 1 251 ? 1.292 -6.340 0.790 1.00 81.38 251 ARG A CA 1
ATOM 2021 C C . ARG A 1 251 ? 2.414 -5.335 0.536 1.00 81.38 251 ARG A C 1
ATOM 2023 O O . ARG A 1 251 ? 2.402 -4.637 -0.476 1.00 81.38 251 ARG A O 1
ATOM 2030 N N . TYR A 1 252 ? 3.416 -5.273 1.415 1.00 80.69 252 TYR A N 1
ATOM 2031 C CA . TYR A 1 252 ? 4.580 -4.408 1.183 1.00 80.69 252 TYR A CA 1
ATOM 2032 C C . TYR A 1 252 ? 5.384 -4.831 -0.048 1.00 80.69 252 TYR A C 1
ATOM 2034 O O . TYR A 1 252 ? 5.914 -3.985 -0.771 1.00 80.69 252 TYR A O 1
ATOM 2042 N N . PHE A 1 253 ? 5.490 -6.135 -0.282 1.00 81.12 253 PHE A N 1
ATOM 2043 C CA . PHE A 1 253 ? 6.145 -6.682 -1.458 1.00 81.12 253 PHE A CA 1
ATOM 2044 C C . PHE A 1 253 ? 5.391 -6.346 -2.747 1.00 81.12 253 PHE A C 1
ATOM 2046 O O . PHE A 1 253 ? 6.013 -5.912 -3.710 1.00 81.12 253 PHE A O 1
ATOM 2053 N N . GLU A 1 254 ? 4.066 -6.473 -2.758 1.00 81.00 254 GLU A N 1
ATOM 2054 C CA . GLU A 1 254 ? 3.224 -6.093 -3.890 1.00 81.00 254 GLU A CA 1
ATOM 2055 C C . GLU A 1 254 ? 3.358 -4.597 -4.191 1.00 81.00 254 GLU A C 1
ATOM 2057 O O . GLU A 1 254 ? 3.538 -4.216 -5.345 1.00 81.00 254 GLU A O 1
ATOM 2062 N N . HIS A 1 255 ? 3.370 -3.748 -3.158 1.00 77.94 255 HIS A N 1
ATOM 2063 C CA . HIS A 1 255 ? 3.604 -2.314 -3.327 1.00 77.94 255 HIS A CA 1
ATOM 2064 C C . HIS A 1 255 ? 4.977 -2.028 -3.959 1.00 77.94 255 HIS A C 1
ATOM 2066 O O . HIS A 1 255 ? 5.068 -1.282 -4.932 1.00 77.94 255 HIS A O 1
ATOM 2072 N N . ARG A 1 256 ? 6.041 -2.683 -3.469 1.00 78.19 256 ARG A N 1
ATOM 2073 C CA . ARG A 1 256 ? 7.385 -2.611 -4.076 1.00 78.19 256 ARG A CA 1
ATOM 2074 C C . ARG A 1 256 ? 7.380 -3.059 -5.534 1.00 78.19 256 ARG A C 1
ATOM 2076 O O . ARG A 1 256 ? 8.047 -2.447 -6.362 1.00 78.19 256 ARG A O 1
ATOM 2083 N N . LEU A 1 257 ? 6.649 -4.126 -5.835 1.00 80.06 257 LEU A N 1
ATOM 2084 C CA . LEU A 1 257 ? 6.578 -4.704 -7.165 1.00 80.06 257 LEU A CA 1
ATOM 2085 C C . LEU A 1 257 ? 5.830 -3.795 -8.149 1.00 80.06 257 LEU A C 1
ATOM 2087 O O . LEU A 1 257 ? 6.299 -3.614 -9.268 1.00 80.06 257 LEU A O 1
ATOM 2091 N N . LYS A 1 258 ? 4.718 -3.177 -7.732 1.00 79.88 258 LYS A N 1
ATOM 2092 C CA . LYS A 1 258 ? 4.006 -2.167 -8.532 1.00 79.88 258 LYS A CA 1
ATOM 2093 C C . LYS A 1 258 ? 4.948 -1.018 -8.908 1.00 79.88 258 LYS A C 1
ATOM 2095 O O . LYS A 1 258 ? 5.097 -0.731 -10.091 1.00 79.88 258 LYS A O 1
ATOM 2100 N N . CYS A 1 259 ? 5.681 -0.468 -7.937 1.00 75.19 259 CYS A N 1
ATOM 2101 C CA . CYS A 1 259 ? 6.669 0.582 -8.206 1.00 75.19 259 CYS A CA 1
ATOM 2102 C C . CYS A 1 259 ? 7.816 0.114 -9.119 1.00 75.19 259 CYS A C 1
ATOM 2104 O O . CYS A 1 259 ? 8.283 0.876 -9.962 1.00 75.19 259 CYS A O 1
ATOM 2106 N N . LEU A 1 260 ? 8.275 -1.135 -8.981 1.00 79.06 260 LEU A N 1
ATOM 2107 C CA . LEU A 1 260 ? 9.276 -1.702 -9.888 1.00 79.06 260 LEU A CA 1
ATOM 2108 C C . LEU A 1 260 ? 8.756 -1.752 -11.332 1.00 79.06 260 LEU A C 1
ATOM 2110 O O . LEU A 1 260 ? 9.489 -1.401 -12.252 1.00 79.06 260 LEU A O 1
ATOM 2114 N N . TRP A 1 261 ? 7.501 -2.154 -11.544 1.00 81.75 261 TRP A N 1
ATOM 2115 C CA . TRP A 1 261 ? 6.911 -2.195 -12.884 1.00 81.75 261 TRP A CA 1
ATOM 2116 C C . TRP A 1 261 ? 6.741 -0.817 -13.508 1.00 81.75 261 TRP A C 1
ATOM 2118 O O . TRP A 1 261 ? 7.007 -0.672 -14.699 1.00 81.75 261 TRP A O 1
ATOM 2128 N N . GLU A 1 262 ? 6.346 0.179 -12.716 1.00 76.81 262 GLU A N 1
ATOM 2129 C CA . GLU A 1 262 ? 6.284 1.574 -13.166 1.00 76.81 262 GLU A CA 1
ATOM 2130 C C . GLU A 1 262 ? 7.656 2.049 -13.668 1.00 76.81 262 GLU A C 1
ATOM 2132 O O . GLU A 1 262 ? 7.741 2.696 -14.705 1.00 76.81 262 GLU A O 1
ATOM 2137 N N . ILE A 1 263 ? 8.749 1.653 -13.006 1.00 76.06 263 ILE A N 1
ATOM 2138 C CA . ILE A 1 263 ? 10.116 1.996 -13.434 1.00 76.06 263 ILE A CA 1
ATOM 2139 C C . ILE A 1 263 ? 10.525 1.278 -14.710 1.00 76.06 263 ILE A C 1
ATOM 2141 O O . ILE A 1 263 ? 11.121 1.884 -15.598 1.00 76.06 263 ILE A O 1
ATOM 2145 N N . LEU A 1 264 ? 10.269 -0.027 -14.779 1.00 79.31 264 LEU A N 1
ATOM 2146 C CA . LEU A 1 264 ? 10.667 -0.831 -15.932 1.00 79.31 264 LEU A CA 1
ATOM 2147 C C . LEU A 1 264 ? 9.934 -0.400 -17.205 1.00 79.31 264 LEU A C 1
ATOM 2149 O O . LEU A 1 264 ? 10.477 -0.572 -18.289 1.00 79.31 264 LEU A O 1
ATOM 2153 N N . SER A 1 265 ? 8.739 0.174 -17.055 1.00 79.00 265 SER A N 1
ATOM 2154 C CA . SER A 1 265 ? 7.921 0.678 -18.163 1.00 79.00 265 SER A CA 1
ATOM 2155 C C . SER A 1 265 ? 8.148 2.169 -18.442 1.00 79.00 265 SER A C 1
ATOM 2157 O O . SER A 1 265 ? 7.601 2.692 -19.405 1.00 79.00 265 SER A O 1
ATOM 2159 N N . ALA A 1 266 ? 8.928 2.872 -17.613 1.00 76.25 266 ALA A N 1
ATOM 2160 C CA . ALA A 1 266 ? 9.151 4.300 -17.788 1.00 76.25 266 ALA A CA 1
ATOM 2161 C C . ALA A 1 266 ? 9.983 4.580 -19.060 1.00 76.25 266 ALA A C 1
ATOM 2163 O O . ALA A 1 266 ? 10.984 3.896 -19.289 1.00 76.25 266 ALA A O 1
ATOM 2164 N N . PRO A 1 267 ? 9.666 5.635 -19.835 1.00 69.75 267 PRO A N 1
ATOM 2165 C CA . PRO A 1 267 ? 10.459 6.087 -20.985 1.00 69.75 267 PRO A CA 1
ATOM 2166 C C . PRO A 1 267 ? 11.935 6.361 -20.660 1.00 69.75 267 PRO A C 1
ATOM 2168 O O . PRO A 1 267 ? 12.830 6.021 -21.429 1.00 69.75 267 PRO A O 1
ATOM 2171 N N . CYS A 1 268 ? 12.212 6.926 -19.481 1.00 69.81 268 CYS A N 1
ATOM 2172 C CA . CYS A 1 268 ? 13.569 7.119 -18.957 1.00 69.81 268 CYS A CA 1
ATOM 2173 C C . CYS A 1 268 ? 14.071 5.927 -18.119 1.00 69.81 268 CYS A C 1
ATOM 2175 O O . CYS A 1 268 ? 14.983 6.088 -17.309 1.00 69.81 268 CYS A O 1
ATOM 2177 N N . GLY A 1 269 ? 13.454 4.755 -18.302 1.00 70.25 269 GLY A N 1
ATOM 2178 C CA . GLY A 1 269 ? 13.682 3.497 -17.599 1.00 70.25 269 GLY A CA 1
ATOM 2179 C C . GLY A 1 269 ? 15.111 2.950 -17.711 1.00 70.25 269 GLY A C 1
ATOM 2180 O O . GLY A 1 269 ? 15.944 3.456 -18.468 1.00 70.25 269 GLY A O 1
ATOM 2181 N N . PRO A 1 270 ? 15.426 1.859 -16.990 1.00 75.19 270 PRO A N 1
ATOM 2182 C CA . PRO A 1 270 ? 16.756 1.245 -17.027 1.00 75.19 270 PRO A CA 1
ATOM 2183 C C . PRO A 1 270 ? 17.136 0.693 -18.411 1.00 75.19 270 PRO A C 1
ATOM 2185 O O . PRO A 1 270 ? 18.311 0.434 -18.655 1.00 75.19 270 PRO A O 1
ATOM 2188 N N . PHE A 1 271 ? 16.171 0.548 -19.322 1.00 80.19 271 PHE A N 1
ATOM 2189 C CA . PHE A 1 271 ? 16.380 0.028 -20.669 1.00 80.19 271 PHE A CA 1
ATOM 2190 C C . PHE A 1 271 ? 16.796 1.087 -21.696 1.00 80.19 271 PHE A C 1
ATOM 2192 O O . PHE A 1 271 ? 16.665 0.838 -22.881 1.00 80.19 271 PHE A O 1
ATOM 2199 N N . GLN A 1 272 ? 17.313 2.252 -21.283 1.00 73.38 272 GLN A N 1
ATOM 2200 C CA . GLN A 1 272 ? 17.980 3.229 -22.169 1.00 73.38 272 GLN A CA 1
ATOM 2201 C C . GLN A 1 272 ? 17.190 3.587 -23.451 1.00 73.38 272 GLN A C 1
ATOM 2203 O O . GLN A 1 272 ? 17.772 3.699 -24.531 1.00 73.38 272 GLN A O 1
ATOM 2208 N N . GLY A 1 273 ? 15.868 3.749 -23.332 1.00 74.38 273 GLY A N 1
ATOM 2209 C CA . GLY A 1 273 ? 14.971 4.109 -24.437 1.00 74.38 273 GLY A CA 1
ATOM 2210 C C . GLY A 1 273 ? 14.292 2.934 -25.153 1.00 74.38 273 GLY A C 1
ATOM 2211 O O . GLY A 1 273 ? 13.498 3.171 -26.057 1.00 74.38 273 GLY A O 1
ATOM 2212 N N . TYR A 1 274 ? 14.559 1.684 -24.763 1.00 82.31 274 TYR A N 1
ATOM 2213 C CA . TYR A 1 274 ? 13.762 0.541 -25.215 1.00 82.31 274 TYR A CA 1
ATOM 2214 C C . TYR A 1 274 ? 12.464 0.449 -24.401 1.00 82.31 274 TYR A C 1
ATOM 2216 O O . TYR A 1 274 ? 12.498 0.322 -23.176 1.00 82.31 274 TYR A O 1
ATOM 2224 N N . GLU A 1 275 ? 11.327 0.499 -25.092 1.00 84.19 275 GLU A N 1
ATOM 2225 C CA . GLU A 1 275 ? 9.997 0.353 -24.491 1.00 84.19 275 GLU A CA 1
ATOM 2226 C C . GLU A 1 275 ? 9.746 -1.101 -24.067 1.00 84.19 275 GLU A C 1
ATOM 2228 O O . GLU A 1 275 ? 10.074 -2.042 -24.797 1.00 84.19 275 GLU A O 1
ATOM 2233 N N . LEU A 1 276 ? 9.132 -1.287 -22.896 1.00 85.69 276 LEU A N 1
ATOM 2234 C CA . LEU A 1 276 ? 8.652 -2.590 -22.444 1.00 85.69 276 LEU A CA 1
ATOM 2235 C C . LEU A 1 276 ? 7.343 -2.924 -23.171 1.00 85.69 276 LEU A C 1
ATOM 2237 O O . LEU A 1 276 ? 6.324 -2.285 -22.929 1.00 85.69 276 LEU A O 1
ATOM 2241 N N . GLU A 1 277 ? 7.381 -3.919 -24.054 1.00 87.12 277 GLU A N 1
ATOM 2242 C CA . GLU A 1 277 ? 6.233 -4.352 -24.859 1.00 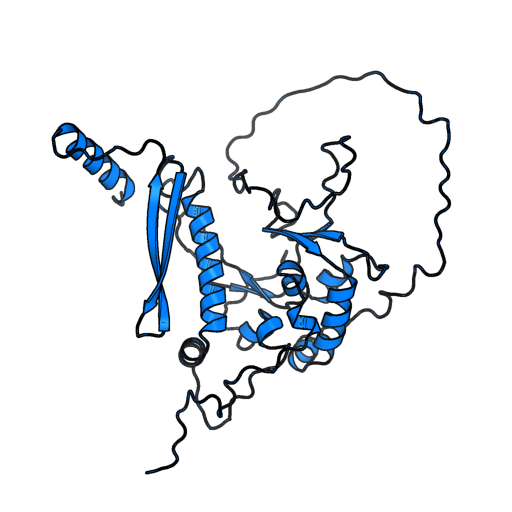87.12 277 GLU A CA 1
ATOM 2243 C C . GLU A 1 277 ? 5.356 -5.347 -24.097 1.00 87.12 277 GLU A C 1
ATOM 2245 O O . GLU A 1 277 ? 4.136 -5.209 -24.067 1.00 87.12 277 GLU A O 1
ATOM 2250 N N . ASP A 1 278 ? 5.979 -6.333 -23.450 1.00 88.19 278 ASP A N 1
ATOM 2251 C CA . ASP A 1 278 ? 5.267 -7.360 -22.692 1.00 88.19 278 ASP A CA 1
ATOM 2252 C C . ASP A 1 278 ? 6.110 -7.878 -21.519 1.00 88.19 278 ASP A C 1
ATOM 2254 O O . ASP A 1 278 ? 7.335 -7.710 -21.463 1.00 88.19 278 ASP A O 1
ATOM 2258 N N . LYS A 1 279 ? 5.456 -8.526 -20.553 1.00 89.31 279 LYS A N 1
ATOM 2259 C CA . LYS A 1 279 ? 6.106 -9.170 -19.414 1.00 89.31 279 LYS A CA 1
ATOM 2260 C C . LYS A 1 279 ? 5.368 -10.424 -18.965 1.00 89.31 279 LYS A C 1
ATOM 2262 O O . LYS A 1 279 ? 4.153 -10.452 -18.809 1.00 89.31 279 LYS A O 1
ATOM 2267 N N . TYR A 1 280 ? 6.147 -11.428 -18.594 1.00 90.62 280 TYR A N 1
ATOM 2268 C CA . TYR A 1 280 ? 5.676 -12.615 -17.899 1.00 90.62 280 TYR A CA 1
ATOM 2269 C C . TYR A 1 280 ? 6.270 -12.613 -16.501 1.00 90.62 280 TYR A C 1
ATOM 2271 O O . TYR A 1 280 ? 7.481 -12.480 -16.333 1.00 90.62 280 TYR A O 1
ATOM 2279 N N . VAL A 1 281 ? 5.420 -12.759 -15.489 1.00 88.12 281 VAL A N 1
ATOM 2280 C CA . VAL A 1 281 ? 5.824 -12.673 -14.087 1.00 88.12 281 VAL A CA 1
ATOM 2281 C C . VAL A 1 281 ? 5.296 -13.884 -13.342 1.00 88.12 281 VAL A C 1
ATOM 2283 O O . VAL A 1 281 ? 4.107 -14.186 -13.383 1.00 88.12 281 VAL A O 1
ATOM 2286 N N . ARG A 1 282 ? 6.182 -14.546 -12.604 1.00 85.62 282 ARG A N 1
ATOM 2287 C CA . ARG A 1 282 ? 5.849 -15.630 -11.687 1.00 85.62 282 ARG A CA 1
ATOM 2288 C C . ARG A 1 282 ? 6.383 -15.302 -10.301 1.00 85.62 282 ARG A C 1
ATOM 2290 O O . ARG A 1 282 ? 7.554 -14.963 -10.144 1.00 85.62 282 ARG A O 1
ATOM 2297 N N . VAL A 1 283 ? 5.526 -15.439 -9.295 1.00 83.44 283 VAL A N 1
ATOM 2298 C CA . VAL A 1 283 ? 5.900 -15.288 -7.885 1.00 83.44 283 VAL A CA 1
ATOM 2299 C C . VAL A 1 283 ? 5.995 -16.673 -7.255 1.00 83.44 283 VAL A C 1
ATOM 2301 O O . VAL A 1 283 ? 5.045 -17.451 -7.305 1.00 83.44 283 VAL A O 1
ATOM 2304 N N . GLU A 1 284 ? 7.144 -16.984 -6.665 1.00 83.12 284 GLU A N 1
ATOM 2305 C CA . GLU A 1 284 ? 7.402 -18.226 -5.940 1.00 83.12 284 GLU A CA 1
ATOM 2306 C C . GLU A 1 284 ? 7.711 -17.924 -4.471 1.00 83.12 284 GLU A C 1
ATOM 2308 O O . GLU A 1 284 ? 8.487 -17.022 -4.159 1.00 83.12 284 GLU A O 1
ATOM 2313 N N . PHE A 1 285 ? 7.131 -18.688 -3.546 1.00 76.06 285 PHE A N 1
ATOM 2314 C CA . PHE A 1 285 ? 7.465 -18.579 -2.127 1.00 76.06 285 PHE A CA 1
ATOM 2315 C C . PHE A 1 285 ? 8.616 -19.524 -1.807 1.00 76.06 285 PHE A C 1
ATOM 2317 O O . PHE A 1 285 ? 8.469 -20.745 -1.838 1.00 76.06 285 PHE A O 1
ATOM 2324 N N . GLN A 1 286 ? 9.778 -18.956 -1.492 1.00 71.75 286 GLN A N 1
ATOM 2325 C CA . GLN A 1 286 ? 10.934 -19.753 -1.097 1.00 71.75 286 GLN A CA 1
ATOM 2326 C C . GLN A 1 286 ? 10.698 -20.405 0.271 1.00 71.75 286 GLN A C 1
ATOM 2328 O O . GLN A 1 286 ? 9.905 -19.928 1.081 1.00 71.75 286 GLN A O 1
ATOM 2333 N N . VAL A 1 287 ? 11.476 -21.447 0.584 1.00 55.06 287 VAL A N 1
ATOM 2334 C CA . VAL A 1 287 ? 11.421 -22.215 1.851 1.00 55.06 287 VAL A CA 1
ATOM 2335 C C . VAL A 1 287 ? 11.545 -21.328 3.109 1.00 55.06 287 VAL A C 1
ATOM 2337 O O . VAL A 1 287 ? 11.185 -21.726 4.213 1.00 55.06 287 VAL A O 1
ATOM 2340 N N . ARG A 1 288 ? 12.031 -20.089 2.960 1.00 61.34 288 ARG A N 1
ATOM 2341 C CA . ARG A 1 288 ? 12.143 -19.085 4.030 1.00 61.34 288 ARG A CA 1
ATOM 2342 C C . ARG A 1 288 ? 10.874 -18.244 4.243 1.00 61.34 288 ARG A C 1
ATOM 2344 O O . ARG A 1 288 ? 10.886 -17.388 5.123 1.00 61.34 288 ARG A O 1
ATOM 2351 N N . GLY A 1 289 ? 9.812 -18.479 3.470 1.00 62.66 289 GLY A N 1
ATOM 2352 C CA . GLY A 1 289 ? 8.562 -17.711 3.495 1.00 62.66 289 GLY A CA 1
ATOM 2353 C C . GLY A 1 289 ? 8.648 -16.354 2.789 1.00 62.66 289 GLY A C 1
ATOM 2354 O O . GLY A 1 289 ? 7.705 -15.574 2.858 1.00 62.66 289 GLY A O 1
ATOM 2355 N N . SER A 1 290 ? 9.768 -16.058 2.123 1.00 66.25 290 SER A N 1
ATOM 2356 C CA . SER A 1 290 ? 9.960 -14.825 1.361 1.00 66.25 290 SER A CA 1
ATOM 2357 C C . SER A 1 290 ? 9.483 -15.001 -0.085 1.00 66.25 290 SER A C 1
ATOM 2359 O O . SER A 1 290 ? 9.871 -15.988 -0.724 1.00 66.25 290 SER A O 1
ATOM 2361 N N . PRO A 1 291 ? 8.688 -14.059 -0.618 1.00 72.50 291 PRO A N 1
ATOM 2362 C CA . PRO A 1 291 ? 8.300 -14.078 -2.019 1.00 72.50 291 PRO A CA 1
ATOM 2363 C C . PRO A 1 291 ? 9.511 -13.759 -2.910 1.00 72.50 291 PRO A C 1
ATOM 2365 O O . PRO A 1 291 ? 10.297 -12.855 -2.621 1.00 72.50 291 PRO A O 1
ATOM 2368 N N . HIS A 1 292 ? 9.665 -14.522 -3.986 1.00 81.50 292 HIS A N 1
ATOM 2369 C CA . HIS A 1 292 ? 10.719 -14.394 -4.986 1.00 81.50 292 HIS A CA 1
ATOM 2370 C C . HIS A 1 292 ? 10.084 -14.252 -6.368 1.00 81.50 292 HIS A C 1
ATOM 2372 O O . HIS A 1 292 ? 9.145 -14.976 -6.698 1.00 81.50 292 HIS A O 1
ATOM 2378 N N . ILE A 1 293 ? 10.572 -13.306 -7.167 1.00 84.44 293 ILE A N 1
ATOM 2379 C CA . ILE A 1 293 ? 9.996 -13.000 -8.479 1.00 84.44 293 ILE A CA 1
ATOM 2380 C C . ILE A 1 293 ? 10.911 -13.536 -9.560 1.00 84.44 293 ILE A C 1
ATOM 2382 O O . ILE A 1 293 ? 12.094 -13.209 -9.597 1.00 84.44 293 ILE A O 1
ATOM 2386 N N . HIS A 1 294 ? 10.327 -14.300 -10.471 1.00 87.56 294 HIS A N 1
ATOM 2387 C CA . HIS A 1 294 ? 10.903 -14.581 -11.773 1.00 87.56 294 HIS A CA 1
ATOM 2388 C C . HIS A 1 294 ? 10.131 -13.769 -12.803 1.00 87.56 294 HIS A C 1
ATOM 2390 O O . HIS A 1 294 ? 8.906 -13.861 -12.872 1.00 87.56 294 HIS A O 1
ATOM 2396 N N . ALA A 1 295 ? 10.839 -12.960 -13.583 1.00 87.50 295 ALA A N 1
ATOM 2397 C CA . ALA A 1 295 ? 10.237 -12.154 -14.630 1.00 87.50 295 ALA A CA 1
ATOM 2398 C C . ALA A 1 295 ? 10.985 -12.343 -15.949 1.00 87.50 295 ALA A C 1
ATOM 2400 O O . ALA A 1 295 ? 12.214 -12.388 -15.965 1.00 87.50 295 ALA A O 1
ATOM 2401 N N . LEU A 1 296 ? 10.226 -12.437 -17.035 1.00 89.06 296 LEU A N 1
ATOM 2402 C CA . LEU A 1 296 ? 10.707 -12.325 -18.407 1.00 89.06 296 LEU A CA 1
ATOM 2403 C C . LEU A 1 296 ? 10.103 -11.057 -18.997 1.00 89.06 296 LEU A C 1
ATOM 2405 O O . LEU A 1 296 ? 8.913 -10.804 -18.820 1.00 89.06 296 LEU A O 1
ATOM 2409 N N . LEU A 1 297 ? 10.937 -10.258 -19.652 1.00 89.69 297 LEU A N 1
ATOM 2410 C CA . LEU A 1 297 ? 10.573 -8.952 -20.188 1.00 89.69 297 LEU A CA 1
ATOM 2411 C C . LEU A 1 297 ? 10.847 -8.951 -21.687 1.00 89.69 297 LEU A C 1
ATOM 2413 O O . LEU A 1 297 ? 11.927 -9.362 -22.112 1.00 89.69 297 LEU A O 1
ATOM 2417 N N . TRP A 1 298 ? 9.883 -8.475 -22.466 1.00 89.06 298 TRP A N 1
ATOM 2418 C CA . TRP A 1 298 ? 10.016 -8.283 -23.902 1.00 89.06 298 TRP A CA 1
ATOM 2419 C C . TRP A 1 298 ? 10.161 -6.799 -24.187 1.00 89.06 298 TRP A C 1
ATOM 2421 O O . TRP A 1 298 ? 9.284 -6.001 -23.869 1.00 89.06 298 TRP A O 1
ATOM 2431 N N . LEU A 1 299 ? 11.303 -6.439 -24.763 1.00 88.56 299 LEU A N 1
ATOM 2432 C CA . LEU A 1 299 ? 11.613 -5.072 -25.145 1.00 88.56 299 LEU A CA 1
ATOM 2433 C C . LEU A 1 299 ? 11.343 -4.895 -26.635 1.00 88.56 299 LEU A C 1
ATOM 2435 O O . LEU A 1 299 ? 11.831 -5.669 -27.466 1.00 88.56 299 LEU A O 1
ATOM 2439 N N . LYS A 1 300 ? 10.596 -3.848 -26.969 1.00 87.06 300 LYS A N 1
ATOM 2440 C CA . LYS A 1 300 ? 10.280 -3.490 -28.348 1.00 87.06 300 LYS A CA 1
ATOM 2441 C C . LYS A 1 300 ? 11.564 -3.145 -29.097 1.00 87.06 300 LYS A C 1
ATOM 2443 O O . LYS A 1 300 ? 12.421 -2.442 -28.572 1.00 87.06 300 LYS A O 1
ATOM 2448 N N . ASN A 1 301 ? 11.695 -3.615 -30.336 1.00 86.69 301 ASN A N 1
ATOM 2449 C CA . ASN A 1 301 ? 12.873 -3.400 -31.193 1.00 86.69 301 ASN A CA 1
ATOM 2450 C C . ASN A 1 301 ? 14.206 -3.958 -30.647 1.00 86.69 301 ASN A C 1
ATOM 2452 O O . ASN A 1 301 ? 15.266 -3.623 -31.178 1.00 86.69 301 ASN A O 1
ATOM 2456 N N . ALA A 1 302 ? 14.186 -4.823 -29.628 1.00 87.31 302 ALA A N 1
ATOM 2457 C CA . ALA A 1 302 ? 15.394 -5.505 -29.173 1.00 87.31 302 ALA A CA 1
ATOM 2458 C C . ALA A 1 302 ? 15.921 -6.499 -30.234 1.00 87.31 302 ALA A C 1
ATOM 2460 O O . ALA A 1 302 ? 15.131 -7.092 -30.983 1.00 87.31 302 ALA A O 1
ATOM 2461 N N . PRO A 1 303 ? 17.250 -6.709 -30.318 1.00 89.38 303 PRO A N 1
ATOM 2462 C CA . PRO A 1 303 ? 17.836 -7.628 -31.286 1.00 89.38 303 PRO A CA 1
ATOM 2463 C C . PRO A 1 303 ? 17.378 -9.068 -31.033 1.00 89.38 303 PRO A C 1
ATOM 2465 O O . PRO A 1 303 ? 17.352 -9.547 -29.898 1.00 89.38 303 PRO A O 1
ATOM 2468 N N . LYS A 1 304 ? 17.031 -9.775 -32.114 1.00 87.94 304 LYS A N 1
ATOM 2469 C CA . LYS A 1 304 ? 16.610 -11.179 -32.067 1.00 87.94 304 LYS A CA 1
ATOM 2470 C C . LYS A 1 304 ? 17.809 -12.093 -32.269 1.00 87.94 304 LYS A C 1
ATOM 2472 O O . LYS A 1 304 ? 18.548 -11.933 -33.242 1.00 87.94 304 LYS A O 1
ATOM 2477 N N . TYR A 1 305 ? 17.945 -13.060 -31.369 1.00 89.56 305 TYR A N 1
ATOM 2478 C CA . TYR A 1 305 ? 18.969 -14.091 -31.437 1.00 89.56 305 TYR A CA 1
ATOM 2479 C C . TYR A 1 305 ? 18.634 -15.138 -32.509 1.00 89.56 305 TYR A C 1
ATOM 2481 O O . TYR A 1 305 ? 17.538 -15.699 -32.514 1.00 89.56 305 TYR A O 1
ATOM 2489 N N . ASP A 1 306 ? 19.596 -15.421 -33.381 1.00 89.50 306 ASP A N 1
ATOM 2490 C CA . ASP A 1 306 ? 19.541 -16.437 -34.428 1.00 89.50 306 ASP A CA 1
ATOM 2491 C C . ASP A 1 306 ? 20.865 -17.217 -34.429 1.00 89.50 306 ASP A C 1
ATOM 2493 O O . ASP A 1 306 ? 21.939 -16.637 -34.595 1.00 89.50 306 ASP A O 1
ATOM 2497 N N . LYS A 1 307 ? 20.791 -18.538 -34.221 1.00 85.50 307 LYS A N 1
ATOM 2498 C CA . LYS A 1 307 ? 21.970 -19.414 -34.111 1.00 85.50 307 LYS A CA 1
ATOM 2499 C C . LYS A 1 307 ? 22.740 -19.531 -35.421 1.00 85.50 307 LYS A C 1
ATOM 2501 O O . LYS A 1 307 ? 23.945 -19.764 -35.387 1.00 85.50 307 LYS A O 1
ATOM 2506 N N . ASP A 1 308 ? 22.053 -19.357 -36.545 1.00 89.88 308 ASP A N 1
ATOM 2507 C CA . ASP A 1 308 ? 22.618 -19.572 -37.875 1.00 89.88 308 ASP A CA 1
ATOM 2508 C C . ASP A 1 308 ? 23.283 -18.301 -38.432 1.00 89.88 308 ASP A C 1
ATOM 2510 O O . ASP A 1 308 ? 23.935 -18.341 -39.476 1.00 89.88 308 ASP A O 1
ATOM 2514 N N . LYS A 1 309 ? 23.150 -17.161 -37.732 1.00 89.88 309 LYS A N 1
ATOM 2515 C CA . LYS A 1 309 ? 23.739 -15.873 -38.123 1.00 89.88 309 LYS A CA 1
ATOM 2516 C C . LYS A 1 309 ? 24.711 -15.360 -37.053 1.00 89.88 309 LYS A C 1
ATOM 2518 O O . LYS A 1 309 ? 24.257 -14.829 -36.040 1.00 89.88 309 LYS A O 1
ATOM 2523 N N . PRO A 1 310 ? 26.037 -15.405 -37.275 1.00 87.12 310 PRO A N 1
ATOM 2524 C CA . PRO A 1 310 ? 27.008 -14.925 -36.287 1.00 87.12 310 PRO A CA 1
ATOM 2525 C C . PRO A 1 310 ? 26.845 -13.430 -35.958 1.00 87.12 310 PRO A C 1
ATOM 2527 O O . PRO A 1 310 ? 26.993 -13.048 -34.802 1.00 87.12 310 PRO A O 1
ATOM 2530 N N . GLU A 1 311 ? 26.419 -12.602 -36.922 1.00 88.44 311 GLU A N 1
ATOM 2531 C CA . GLU A 1 311 ? 26.110 -11.176 -36.695 1.00 88.44 311 GLU A CA 1
ATOM 2532 C C . GLU A 1 311 ? 24.996 -10.949 -35.658 1.00 88.44 311 GLU A C 1
ATOM 2534 O O . GLU A 1 311 ? 24.969 -9.925 -34.976 1.00 88.44 311 GLU A O 1
ATOM 2539 N N . SER A 1 312 ? 24.047 -11.885 -35.533 1.00 89.06 312 SER A N 1
ATOM 2540 C CA . SER A 1 312 ? 22.978 -11.796 -34.532 1.00 89.06 312 SER A CA 1
ATOM 2541 C C . SER A 1 312 ? 23.538 -11.954 -33.116 1.00 89.06 312 SER A C 1
ATOM 2543 O O . SER A 1 312 ? 23.126 -11.236 -32.205 1.00 89.06 312 SER A O 1
ATOM 2545 N N . ILE A 1 313 ? 24.521 -12.843 -32.942 1.00 88.56 313 ILE A N 1
ATOM 2546 C CA . ILE A 1 313 ? 25.184 -13.087 -31.657 1.00 88.56 313 ILE A CA 1
ATOM 2547 C C . ILE A 1 313 ? 25.925 -11.830 -31.195 1.00 88.56 313 ILE A C 1
ATOM 2549 O O . ILE A 1 313 ? 25.794 -11.437 -30.036 1.00 88.56 313 ILE A O 1
ATOM 2553 N N . GLU A 1 314 ? 26.652 -11.177 -32.103 1.00 88.75 314 GLU A N 1
ATOM 2554 C CA . GLU A 1 314 ? 27.390 -9.944 -31.815 1.00 88.75 314 GLU A CA 1
ATOM 2555 C C . GLU A 1 314 ? 26.439 -8.809 -31.410 1.00 88.75 314 GLU A C 1
ATOM 2557 O O . GLU A 1 314 ? 26.567 -8.268 -30.313 1.00 88.75 314 GLU A O 1
ATOM 2562 N N . ARG A 1 315 ? 25.384 -8.552 -32.201 1.00 87.94 315 ARG A N 1
ATOM 2563 C CA . ARG A 1 315 ? 24.372 -7.524 -31.884 1.00 87.94 315 ARG A CA 1
ATOM 2564 C C . ARG A 1 315 ? 23.667 -7.767 -30.547 1.00 87.94 315 ARG A C 1
ATOM 2566 O O . ARG A 1 315 ? 23.392 -6.818 -29.815 1.00 87.94 315 ARG A O 1
ATOM 2573 N N . CYS A 1 316 ? 23.344 -9.020 -30.220 1.00 89.81 316 CYS A N 1
ATOM 2574 C CA . CYS A 1 316 ? 22.749 -9.359 -28.926 1.00 89.81 316 CYS A CA 1
ATOM 2575 C C . CYS A 1 316 ? 23.737 -9.147 -27.771 1.00 89.81 316 CYS A C 1
ATOM 2577 O O . CYS A 1 316 ? 23.330 -8.647 -26.725 1.00 89.81 316 CYS A O 1
ATOM 2579 N N . THR A 1 317 ? 25.011 -9.499 -27.955 1.00 88.56 317 THR A N 1
ATOM 2580 C CA . THR A 1 317 ? 26.058 -9.301 -26.940 1.00 88.56 317 THR A CA 1
ATOM 2581 C C . THR A 1 317 ? 26.257 -7.818 -26.647 1.00 88.56 317 THR A C 1
ATOM 2583 O O . THR A 1 317 ? 26.152 -7.416 -25.494 1.00 88.56 317 THR A O 1
ATOM 2586 N N . GLU A 1 318 ? 26.413 -6.988 -27.682 1.00 87.94 318 GLU A N 1
ATOM 2587 C CA . GLU A 1 318 ? 26.549 -5.533 -27.533 1.00 87.94 318 GLU A CA 1
ATOM 2588 C C . GLU A 1 318 ? 25.334 -4.900 -26.844 1.00 87.94 318 GLU A C 1
ATOM 2590 O O . GLU A 1 318 ? 25.470 -4.028 -25.984 1.00 87.94 318 GLU A O 1
ATOM 2595 N N . PHE A 1 319 ? 24.129 -5.349 -27.204 1.00 88.38 319 PHE A N 1
ATOM 2596 C CA . PHE A 1 319 ? 22.895 -4.895 -26.571 1.00 88.38 319 PHE A CA 1
ATOM 2597 C C . PHE A 1 319 ? 22.844 -5.255 -25.082 1.00 88.38 319 PHE A C 1
ATOM 2599 O O . PHE A 1 319 ? 22.503 -4.401 -24.262 1.00 88.38 319 PHE A O 1
ATOM 2606 N N . ILE A 1 320 ? 23.204 -6.491 -24.723 1.00 87.81 320 ILE A N 1
ATOM 2607 C CA . ILE A 1 320 ? 23.262 -6.932 -23.326 1.00 87.81 320 ILE A CA 1
ATOM 2608 C C . ILE A 1 320 ? 24.308 -6.114 -22.572 1.00 87.81 320 ILE A C 1
ATOM 2610 O O . ILE A 1 320 ? 23.971 -5.529 -21.543 1.00 87.81 320 ILE A O 1
ATOM 2614 N N . ASP A 1 321 ? 25.529 -6.003 -23.099 1.00 86.25 321 ASP A N 1
ATOM 2615 C CA . ASP A 1 321 ? 26.627 -5.262 -22.475 1.00 86.25 321 ASP A CA 1
ATOM 2616 C C . ASP A 1 321 ? 26.260 -3.798 -22.248 1.00 86.25 321 ASP A C 1
ATOM 2618 O O . ASP A 1 321 ? 26.517 -3.265 -21.169 1.00 86.25 321 ASP A O 1
ATOM 2622 N N . LYS A 1 322 ? 25.576 -3.161 -23.202 1.00 82.56 322 LYS A N 1
ATOM 2623 C CA . LYS A 1 322 ? 25.071 -1.794 -23.049 1.00 82.56 322 LYS A CA 1
ATOM 2624 C C . LYS A 1 322 ? 24.102 -1.652 -21.871 1.00 82.56 322 LYS A C 1
ATOM 2626 O O . 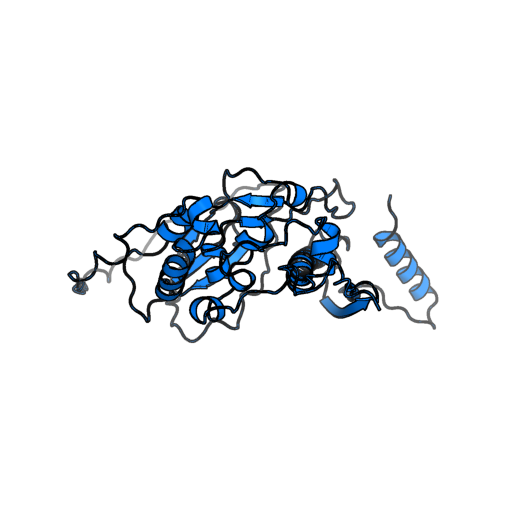LYS A 1 322 ? 24.106 -0.611 -21.216 1.00 82.56 322 LYS A O 1
ATOM 2631 N N . LEU A 1 323 ? 23.279 -2.665 -21.594 1.00 80.38 323 LEU A N 1
ATOM 2632 C CA . LEU A 1 323 ? 22.290 -2.644 -20.512 1.00 80.38 323 LEU A CA 1
ATOM 2633 C C . LEU A 1 323 ? 22.863 -3.051 -19.144 1.00 80.38 323 LEU A C 1
ATOM 2635 O O . LEU A 1 323 ? 22.434 -2.500 -18.127 1.00 80.38 323 LEU A O 1
ATOM 2639 N N . ILE A 1 324 ? 23.797 -4.008 -19.100 1.00 79.75 324 ILE A N 1
ATOM 2640 C CA . ILE A 1 324 ? 24.326 -4.565 -17.840 1.00 79.75 324 ILE A CA 1
ATOM 2641 C C . ILE A 1 324 ? 25.621 -3.901 -17.367 1.00 79.75 324 ILE A C 1
ATOM 2643 O O . ILE A 1 324 ? 25.929 -3.970 -16.175 1.00 79.75 324 ILE A O 1
ATOM 2647 N N . SER A 1 325 ? 26.382 -3.268 -18.264 1.00 71.94 325 SER A N 1
ATOM 2648 C CA . SER A 1 325 ? 27.665 -2.667 -17.905 1.00 71.94 325 SER A CA 1
ATOM 2649 C C . SER A 1 325 ? 27.463 -1.412 -17.068 1.00 71.94 325 SER A C 1
ATOM 2651 O O . SER A 1 325 ? 26.808 -0.447 -17.467 1.00 71.94 325 SER A O 1
ATOM 2653 N N . VAL A 1 326 ? 28.068 -1.421 -15.884 1.00 53.25 326 VAL A N 1
ATOM 2654 C CA . VAL A 1 326 ? 28.141 -0.257 -15.006 1.00 53.25 326 VAL A CA 1
ATOM 2655 C C . VAL A 1 326 ? 29.363 0.551 -15.431 1.00 53.25 326 VAL A C 1
ATOM 2657 O O . VAL A 1 326 ? 30.478 0.229 -15.032 1.00 53.25 326 VAL A O 1
ATOM 2660 N N . ASN A 1 327 ? 29.165 1.562 -16.279 1.00 45.97 327 ASN A N 1
ATOM 2661 C CA . ASN A 1 327 ? 30.227 2.530 -16.589 1.00 45.97 327 ASN A CA 1
ATOM 2662 C C . ASN A 1 327 ? 30.531 3.433 -15.394 1.00 45.97 327 ASN A C 1
ATOM 2664 O O . ASN A 1 327 ? 29.553 3.894 -14.753 1.00 45.97 327 ASN A O 1
#

Foldseek 3Di:
DDPDDDLLDVVQLLDWDDFDPLLVPFDPVLQVLLFQKDFDFDWDDPDPQAATDRDDFRWIQGFQSQQSLVLDQLADDQPDKAWAFAPQAPPAPHGPDIDIGGSVSSVVLSVQLCVEDQVVVVVHDDDPSSHPDPPPDPDDDDDDPPPPDDDDDDDDDDDDDDDDDPHLDPDDPDPPPPPPDDPDPPPDPPCPRHRYDNRRPPTDIHHPQVDPCRLLSRGCSGRVNYDRPGDPVRDDDPVSSCQSCLPSLVVVVVVVVVVVVSQCQDCSHLLNRFHFPDKDWDWDQPPSRHIDIDMDTDTPPQQDDDPVDVVSVVSNVVSVCVRPPDD

Radius of gyration: 25.59 Å; chains: 1; bounding box: 66×70×67 Å

pLDDT: mean 70.91, std 19.13, range [26.81, 90.81]

Secondary structure (DSSP, 8-state):
------TT-GGGTTSPPPPPHHHHT--HHHHHHT-SEEEE---EE-STTS-EE--S--EEEE--HHHHHHTS-S---TT--EEEEE-SSTT-SS-SEEEEE-HHHHHHHHHHHHTSHHHHHTT----TTTTSS-SS--------TTTT---------------------S-----TTS--S-------TT---SEEE-TTTTPPPEETTT-TTHHHHH-HHHHTT------TT----HHHHHHH-HHHHHHHHHHHHHHHHHHHTSTTSTTTT--EEEEEEEEEE-TTS-EEEEEEEEETTPPPP-TT-HHHHHHHHHHHHHHH---